Protein AF-A0AB35U0R9-F1 (afdb_monomer)

Solvent-accessible surface area (backbone atoms only — not comparable to full-atom values): 18648 Å² total; per-residue (Å²): 134,88,66,28,38,38,55,54,47,58,53,68,75,37,44,52,71,33,32,15,34,52,33,70,68,49,47,51,49,47,53,50,36,38,78,68,67,36,35,29,38,34,31,58,66,59,45,20,59,58,94,89,35,36,28,31,88,72,46,59,32,72,62,32,50,36,56,58,56,40,27,75,72,64,26,32,96,65,64,78,73,75,41,64,76,88,55,53,70,67,55,36,43,62,67,48,41,65,56,53,53,44,23,55,73,60,52,74,88,48,72,66,53,53,60,55,59,68,36,71,69,52,49,49,40,14,49,42,52,38,50,26,60,76,53,75,69,48,54,48,91,76,44,61,66,59,72,45,41,24,75,82,63,69,70,61,74,57,77,85,44,43,69,52,28,50,47,45,42,47,53,48,52,52,38,51,54,34,44,50,50,47,53,49,52,23,53,76,56,60,30,45,61,38,20,45,68,74,93,64,59,38,88,63,11,34,61,47,57,56,44,62,84,60,84,49,65,66,61,53,50,52,58,46,45,68,53,36,34,74,76,47,51,45,56,82,62,67,65,77,90,51,84,64,55,60,55,53,53,49,54,51,36,73,75,37,77,88,68,84,86,64,64,55,82,81,82,90,80,87,78,98,65,83,88,74,85,85,89,80,89,63,81,91,74,93,58,59,52,80,44,80,47,61,85,63,87,74,84,84,79,84,77,87,92,54,40,44,41,44,41,75,53,88,82,72,131

Structure (mmCIF, N/CA/C/O backbone):
data_AF-A0AB35U0R9-F1
#
_entry.id   AF-A0AB35U0R9-F1
#
loop_
_atom_site.group_PDB
_atom_site.id
_atom_site.type_symbol
_atom_site.label_atom_id
_atom_site.label_alt_id
_atom_site.label_comp_id
_atom_site.label_asym_id
_atom_site.label_entity_id
_atom_site.label_seq_id
_atom_site.pdbx_PDB_ins_code
_atom_site.Cartn_x
_atom_site.Cartn_y
_atom_site.Cartn_z
_atom_site.occupancy
_atom_site.B_iso_or_equiv
_atom_site.auth_seq_id
_atom_site.auth_comp_id
_atom_site.auth_asym_id
_atom_site.auth_atom_id
_atom_site.pdbx_PDB_model_num
ATOM 1 N N . MET A 1 1 ? -28.943 12.663 12.196 1.00 52.06 1 MET A N 1
ATOM 2 C CA . MET A 1 1 ? -28.358 11.925 13.340 1.00 52.06 1 MET A CA 1
ATOM 3 C C . MET A 1 1 ? -26.931 12.434 13.507 1.00 52.06 1 MET A C 1
ATOM 5 O O . MET A 1 1 ? -26.318 12.692 12.481 1.00 52.06 1 MET A O 1
ATOM 9 N N . ARG A 1 2 ? -26.440 12.684 14.728 1.00 60.34 2 ARG A N 1
ATOM 10 C CA . ARG A 1 2 ? -25.053 13.148 14.948 1.00 60.34 2 ARG A CA 1
ATOM 11 C C . ARG A 1 2 ? -24.100 11.948 14.878 1.00 60.34 2 ARG A C 1
ATOM 13 O O . ARG A 1 2 ? -24.509 10.876 15.308 1.00 60.34 2 ARG A O 1
ATOM 20 N N . LYS A 1 3 ? -22.894 12.144 14.338 1.00 60.25 3 LYS A N 1
ATOM 21 C CA . LYS A 1 3 ? -21.824 11.135 14.255 1.00 60.25 3 LYS A CA 1
ATOM 22 C C . LYS A 1 3 ? -20.571 11.639 14.978 1.00 60.25 3 LYS A C 1
ATOM 24 O O . LYS A 1 3 ? -20.373 12.844 15.031 1.00 60.25 3 LYS A O 1
ATOM 29 N N . THR A 1 4 ? -19.735 10.756 15.503 1.00 73.56 4 THR A N 1
ATOM 30 C CA . THR A 1 4 ? -18.446 11.044 16.153 1.00 73.56 4 THR A CA 1
ATOM 31 C C . THR A 1 4 ? -17.324 10.417 15.333 1.00 73.56 4 THR A C 1
ATOM 33 O O . THR A 1 4 ? -17.430 9.258 14.944 1.00 73.56 4 THR A O 1
ATOM 36 N N . GLY A 1 5 ? -16.248 11.163 15.069 1.00 74.00 5 GLY A N 1
ATOM 37 C CA . GLY A 1 5 ? -15.140 10.704 14.227 1.00 74.00 5 GLY A CA 1
ATOM 38 C C . GLY A 1 5 ? -13.772 10.796 14.905 1.00 74.00 5 GLY A C 1
ATOM 39 O O . GLY A 1 5 ? -13.524 11.722 15.684 1.00 74.00 5 GLY A O 1
ATOM 40 N N . ILE A 1 6 ? -12.870 9.867 14.576 1.00 75.69 6 ILE A N 1
ATOM 41 C CA . ILE A 1 6 ? -11.444 9.923 14.944 1.00 75.69 6 ILE A CA 1
ATOM 42 C C . ILE A 1 6 ? -10.584 10.016 13.686 1.00 75.69 6 ILE A C 1
ATOM 44 O O . ILE A 1 6 ? -10.761 9.231 12.761 1.00 75.69 6 ILE A O 1
ATOM 48 N N . ALA A 1 7 ? -9.610 10.928 13.685 1.00 79.06 7 ALA A N 1
ATOM 49 C CA . ALA A 1 7 ? -8.574 11.002 12.658 1.00 79.06 7 ALA A CA 1
ATOM 50 C C . ALA A 1 7 ? -7.280 10.350 13.156 1.00 79.06 7 ALA A C 1
ATOM 52 O O . ALA A 1 7 ? -6.634 10.856 14.076 1.00 79.06 7 ALA A O 1
ATOM 53 N N . MET A 1 8 ? -6.908 9.217 12.556 1.00 78.44 8 MET A N 1
ATOM 54 C CA . MET A 1 8 ? -5.716 8.455 12.938 1.00 78.44 8 MET A CA 1
ATOM 55 C C . MET A 1 8 ? -5.127 7.737 11.723 1.00 78.44 8 MET A C 1
ATOM 57 O O . MET A 1 8 ? -5.823 6.981 11.050 1.00 78.44 8 MET A O 1
ATOM 61 N N . SER A 1 9 ? -3.832 7.934 11.466 1.00 84.50 9 SER A N 1
ATOM 62 C CA . SER A 1 9 ? -3.111 7.171 10.439 1.00 84.50 9 SER A CA 1
ATOM 63 C C . SER A 1 9 ? -2.891 5.730 10.885 1.00 84.50 9 SER A C 1
ATOM 65 O O . SER A 1 9 ? -2.532 5.485 12.040 1.00 84.50 9 SER A O 1
ATOM 67 N N . VAL A 1 10 ? -3.032 4.793 9.942 1.00 88.25 10 VAL A N 1
ATOM 68 C CA . VAL A 1 10 ? -2.705 3.376 10.150 1.00 88.25 10 VAL A CA 1
ATOM 69 C C . VAL A 1 10 ? -1.279 3.220 10.671 1.00 88.25 10 VAL A C 1
ATOM 71 O O . VAL A 1 10 ? -1.060 2.438 11.589 1.00 88.25 10 VAL A O 1
ATOM 74 N N . GLU A 1 11 ? -0.333 4.036 10.192 1.00 86.38 11 GLU A N 1
ATOM 75 C CA . GLU A 1 11 ? 1.084 3.983 10.588 1.00 86.38 11 GLU A CA 1
ATOM 76 C C . GLU A 1 11 ? 1.298 4.101 12.095 1.00 86.38 11 GLU A C 1
ATOM 78 O O . GLU A 1 11 ? 2.294 3.601 12.614 1.00 86.38 11 GLU A O 1
ATOM 83 N N . LYS A 1 12 ? 0.372 4.771 12.790 1.00 85.31 12 LYS A N 1
ATOM 84 C CA . LYS A 1 12 ? 0.466 5.094 14.214 1.00 85.31 12 LYS A CA 1
ATOM 85 C C . LYS A 1 12 ? -0.230 4.087 15.128 1.00 85.31 12 LYS A C 1
ATOM 87 O O . LYS A 1 12 ? -0.055 4.175 16.338 1.00 85.31 12 LYS A O 1
ATOM 92 N N . ILE A 1 13 ? -1.008 3.149 14.583 1.00 85.25 13 ILE A N 1
ATOM 93 C CA . ILE A 1 13 ? -1.793 2.191 15.382 1.00 85.25 13 ILE A CA 1
ATOM 94 C C . ILE A 1 13 ? -0.883 1.204 16.129 1.00 85.25 13 ILE A C 1
ATOM 96 O O . ILE A 1 13 ? -1.196 0.767 17.234 1.00 85.25 13 ILE A O 1
ATOM 100 N N . SER A 1 14 ? 0.256 0.846 15.537 1.00 81.50 14 SER A N 1
ATOM 101 C CA . SER A 1 14 ? 1.236 -0.074 16.114 1.00 81.50 14 SER A CA 1
ATOM 102 C C . SER A 1 14 ? 2.628 0.258 15.590 1.00 81.50 14 SER A C 1
ATOM 104 O O . SER A 1 14 ? 2.778 0.898 14.561 1.00 81.50 14 SER A O 1
ATOM 106 N N . VAL A 1 15 ? 3.666 -0.194 16.285 1.00 78.12 15 VAL A N 1
ATOM 107 C CA . VAL A 1 15 ? 5.067 -0.062 15.841 1.00 78.12 15 VAL A CA 1
ATOM 108 C C . VAL A 1 15 ? 5.782 -1.411 15.809 1.00 78.12 15 VAL A C 1
ATOM 110 O O . VAL A 1 15 ? 7.005 -1.480 15.705 1.00 78.12 15 VAL A O 1
ATOM 113 N N . ARG A 1 16 ? 5.032 -2.520 15.915 1.00 85.44 16 ARG A N 1
ATOM 114 C CA . ARG A 1 16 ? 5.621 -3.864 16.007 1.00 85.44 16 ARG A CA 1
ATOM 115 C C . ARG A 1 16 ? 6.395 -4.242 14.743 1.00 85.44 16 ARG A C 1
ATOM 117 O O . ARG A 1 16 ? 7.500 -4.764 14.866 1.00 85.44 16 ARG A O 1
ATOM 124 N N . GLU A 1 17 ? 5.862 -3.924 13.568 1.00 88.44 17 GLU A N 1
ATOM 125 C CA . GLU A 1 17 ? 6.521 -4.115 12.267 1.00 88.44 17 GLU A CA 1
ATOM 126 C C . GLU A 1 17 ? 7.225 -2.833 11.775 1.00 88.44 17 GLU A C 1
ATOM 128 O O . GLU A 1 17 ? 7.389 -2.616 10.578 1.00 88.44 17 GLU A O 1
ATOM 133 N N . GLY A 1 18 ? 7.614 -1.946 12.698 1.00 86.94 18 GLY A N 1
ATOM 134 C CA . GLY A 1 18 ? 8.221 -0.643 12.403 1.00 86.94 18 GLY A CA 1
ATOM 135 C C . GLY A 1 18 ? 7.194 0.474 12.191 1.00 86.94 18 GLY A C 1
ATOM 136 O O . GLY A 1 18 ? 7.463 1.613 12.558 1.00 86.94 18 GLY A O 1
ATOM 137 N N . CYS A 1 19 ? 6.003 0.136 11.695 1.00 89.38 19 CYS A N 1
ATOM 138 C CA . CYS A 1 19 ? 4.810 0.987 11.655 1.00 89.38 19 CYS A CA 1
ATOM 139 C C . CYS A 1 19 ? 3.545 0.120 11.762 1.00 89.38 19 CYS A C 1
ATOM 141 O O . CYS A 1 19 ? 3.636 -1.113 11.821 1.00 89.38 19 CYS A O 1
ATOM 143 N N . GLY A 1 20 ? 2.376 0.755 11.820 1.00 91.19 20 GLY A N 1
ATOM 144 C CA . GLY A 1 20 ? 1.105 0.045 11.807 1.00 91.19 20 GLY A CA 1
ATOM 145 C C . GLY A 1 20 ? 0.782 -0.486 10.414 1.00 91.19 20 GLY A C 1
ATOM 146 O O . GLY A 1 20 ? 1.138 0.114 9.403 1.00 91.19 20 GLY A O 1
ATOM 147 N N . THR A 1 21 ? 0.122 -1.638 10.377 1.00 95.19 21 THR A N 1
ATOM 148 C CA . THR A 1 21 ? -0.130 -2.443 9.174 1.00 95.19 21 THR A CA 1
ATOM 149 C C . THR A 1 21 ? -1.620 -2.725 9.014 1.00 95.19 21 THR A C 1
ATOM 151 O O . THR A 1 21 ? -2.419 -2.435 9.904 1.00 95.19 21 THR A O 1
ATOM 154 N N . PHE A 1 22 ? -2.030 -3.363 7.921 1.00 95.69 22 PHE A N 1
ATOM 155 C CA . PHE A 1 22 ? -3.399 -3.866 7.731 1.00 95.69 22 PHE A CA 1
ATOM 156 C C . PHE A 1 22 ? -3.661 -5.193 8.471 1.00 95.69 22 PHE A C 1
ATOM 158 O O . PHE A 1 22 ? -4.452 -6.031 8.036 1.00 95.69 22 PHE A O 1
ATOM 165 N N . GLY A 1 23 ? -2.987 -5.379 9.607 1.00 94.31 23 GLY A N 1
ATOM 166 C CA . GLY A 1 23 ? -3.012 -6.586 10.415 1.00 94.31 23 GLY A CA 1
ATOM 167 C C . GLY A 1 23 ? -4.023 -6.579 11.555 1.00 94.31 23 GLY A C 1
ATOM 168 O O . GLY A 1 23 ? -4.969 -5.787 11.629 1.00 94.31 23 GLY A O 1
ATOM 169 N N . LYS A 1 24 ? -3.790 -7.499 12.491 1.00 93.94 24 LYS A N 1
ATOM 170 C CA . LYS A 1 24 ? -4.651 -7.756 13.650 1.00 93.94 24 LYS A CA 1
ATOM 171 C C . LYS A 1 24 ? -4.856 -6.517 14.522 1.00 93.94 24 LYS A C 1
ATOM 173 O O . LYS A 1 24 ? -5.973 -6.274 14.969 1.00 93.94 24 LYS A O 1
ATOM 178 N N . GLU A 1 25 ? -3.806 -5.749 14.77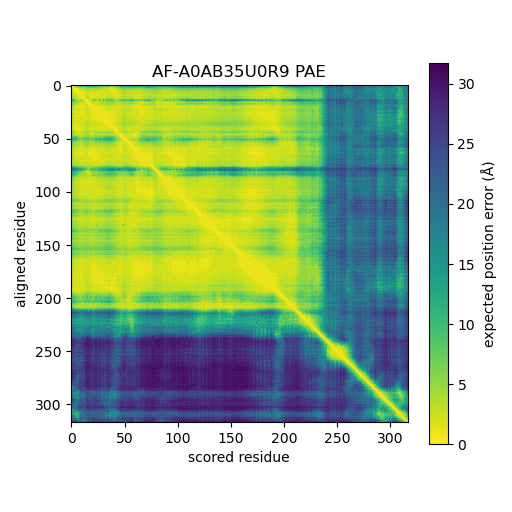4 1.00 92.38 25 GLU A N 1
ATOM 179 C CA . GLU A 1 25 ? -3.838 -4.562 15.628 1.00 92.38 25 GLU A CA 1
ATOM 180 C C . GLU A 1 25 ? -4.779 -3.487 15.060 1.00 92.38 25 GLU A C 1
ATOM 182 O O . GLU A 1 25 ? -5.558 -2.895 15.804 1.00 92.38 25 GLU A O 1
ATOM 187 N N . THR A 1 26 ? -4.798 -3.299 13.739 1.00 94.50 26 THR A N 1
ATOM 188 C CA . THR A 1 26 ? -5.716 -2.361 13.071 1.00 94.50 26 THR A CA 1
ATOM 189 C C . THR A 1 26 ? -7.163 -2.843 13.119 1.00 94.50 26 THR A C 1
ATOM 191 O O . THR A 1 26 ? -8.067 -2.046 13.363 1.00 94.50 26 THR A O 1
ATOM 194 N N . LYS A 1 27 ? -7.406 -4.155 13.005 1.00 94.62 27 LYS A N 1
ATOM 195 C CA . LYS A 1 27 ? -8.746 -4.725 13.250 1.00 94.62 27 LYS A CA 1
ATOM 196 C C . LYS A 1 27 ? -9.199 -4.493 14.691 1.00 94.62 27 LYS A C 1
ATOM 198 O O . LYS A 1 27 ? -10.331 -4.093 14.934 1.00 94.62 27 LYS A O 1
ATOM 203 N N . GLN A 1 28 ? -8.312 -4.701 15.664 1.00 93.12 28 G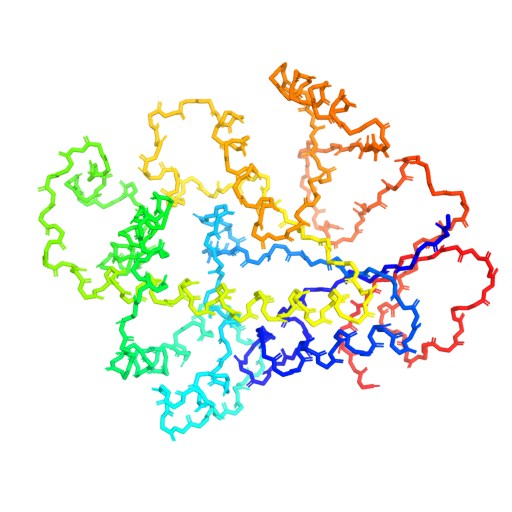LN A N 1
ATOM 204 C CA . GLN A 1 28 ? -8.606 -4.444 17.078 1.00 93.12 28 GLN A CA 1
ATOM 205 C C . GLN A 1 28 ? -8.883 -2.963 17.357 1.00 93.12 28 GLN A C 1
ATOM 207 O O . GLN A 1 28 ? -9.757 -2.649 18.166 1.00 93.12 28 GLN A O 1
ATOM 212 N N . PHE A 1 29 ? -8.180 -2.059 16.674 1.00 90.19 29 PHE A N 1
ATOM 213 C CA . PHE A 1 29 ? -8.456 -0.628 16.736 1.00 90.19 29 PHE A CA 1
ATOM 214 C C . PHE A 1 29 ? -9.879 -0.313 16.260 1.00 90.19 29 PHE A C 1
ATOM 216 O O . PHE A 1 29 ? -10.612 0.356 16.981 1.00 90.19 29 PHE A O 1
ATOM 223 N N . VAL A 1 30 ? -10.315 -0.871 15.125 1.00 90.00 30 VAL A N 1
ATOM 224 C CA . VAL A 1 30 ? -11.697 -0.730 14.627 1.00 90.00 30 VAL A CA 1
ATOM 225 C C . VAL A 1 30 ? -12.729 -1.195 15.661 1.00 90.00 30 VAL A C 1
ATOM 227 O O . VAL A 1 30 ? -13.670 -0.462 15.960 1.00 90.00 30 VAL A O 1
ATOM 230 N N . HIS A 1 31 ? -12.535 -2.369 16.269 1.00 92.56 31 HIS A N 1
ATOM 231 C CA . HIS A 1 31 ? -13.428 -2.852 17.333 1.00 92.56 31 HIS A CA 1
ATOM 232 C C . HIS A 1 31 ? -13.437 -1.919 18.547 1.00 92.56 31 HIS A C 1
ATOM 234 O O . HIS A 1 31 ? -14.493 -1.640 19.107 1.00 92.56 31 HIS A O 1
ATOM 240 N N . THR A 1 32 ? -12.278 -1.366 18.908 1.00 85.44 32 THR A N 1
ATOM 241 C CA . THR A 1 32 ? -12.171 -0.377 19.989 1.00 85.44 32 THR A CA 1
ATOM 242 C C . THR A 1 32 ? -12.968 0.889 19.664 1.00 85.44 32 THR A C 1
ATOM 244 O O . THR A 1 32 ? -13.643 1.416 20.544 1.00 85.44 32 THR A O 1
ATOM 247 N N . LEU A 1 33 ? -12.943 1.372 18.416 1.00 82.44 33 LEU A N 1
ATOM 248 C CA . LEU A 1 33 ? -13.766 2.509 17.988 1.00 82.44 33 LEU A CA 1
ATOM 249 C C . LEU A 1 33 ? -15.258 2.224 18.201 1.00 82.44 33 LEU A C 1
ATOM 251 O O . LEU A 1 33 ? -15.956 3.038 18.810 1.00 82.44 33 LEU A O 1
ATOM 255 N N . ALA A 1 34 ? -15.718 1.044 17.782 1.00 86.19 34 ALA A N 1
ATOM 256 C CA . ALA A 1 34 ? -17.112 0.632 17.924 1.00 86.19 34 ALA A CA 1
ATOM 257 C C . ALA A 1 34 ? -17.528 0.501 19.398 1.00 86.19 34 ALA A C 1
ATOM 259 O O . ALA A 1 34 ? -18.564 1.030 19.802 1.00 86.19 34 ALA A O 1
ATOM 260 N N . GLU A 1 35 ? -16.692 -0.116 20.240 1.00 89.12 35 GLU A N 1
ATOM 261 C CA . GLU A 1 35 ? -16.921 -0.215 21.690 1.00 89.12 35 GLU A CA 1
ATOM 262 C C . GLU A 1 35 ? -17.019 1.156 22.376 1.00 89.12 35 GLU A C 1
ATOM 264 O O . GLU A 1 35 ? -17.699 1.300 23.396 1.00 89.12 35 GLU A O 1
ATOM 269 N N . LYS A 1 36 ? -16.335 2.169 21.835 1.00 82.81 36 LYS A N 1
ATOM 270 C CA . LYS A 1 36 ? -16.353 3.548 22.341 1.00 82.81 36 LYS A CA 1
ATOM 271 C C . LYS A 1 36 ? -17.458 4.412 21.733 1.00 82.81 36 LYS A C 1
ATOM 273 O O . LYS A 1 36 ? -17.563 5.575 22.113 1.00 82.81 36 LYS A O 1
ATOM 278 N N . GLY A 1 37 ? -18.288 3.865 20.844 1.00 79.75 37 GLY A N 1
ATOM 279 C CA . GLY A 1 37 ? -19.367 4.607 20.190 1.00 79.75 37 GLY A CA 1
ATOM 280 C C . GLY A 1 37 ? -18.869 5.660 19.197 1.00 79.75 37 GLY A C 1
ATOM 281 O O . GLY A 1 37 ? -19.539 6.670 18.999 1.00 79.75 37 GLY A O 1
ATOM 282 N N . VAL A 1 38 ? -17.684 5.458 18.614 1.00 79.62 38 VAL A N 1
ATOM 283 C CA . VAL A 1 38 ? -17.215 6.247 17.468 1.00 79.62 38 VAL A CA 1
ATOM 284 C C . VAL A 1 38 ? -17.941 5.745 16.222 1.00 79.62 38 VAL A C 1
ATOM 286 O O . VAL A 1 38 ? -18.082 4.543 16.042 1.00 79.62 38 VAL A O 1
ATOM 289 N N . ASP A 1 39 ? -18.391 6.655 15.363 1.00 74.56 39 ASP A N 1
ATOM 290 C CA . ASP A 1 39 ? -19.139 6.331 14.144 1.00 74.56 39 ASP A CA 1
ATOM 291 C C . ASP A 1 39 ? -18.241 6.291 12.897 1.00 74.56 39 ASP A C 1
ATOM 293 O O . ASP A 1 39 ? -18.566 5.607 11.928 1.00 74.56 39 ASP A O 1
ATOM 297 N N . ALA A 1 40 ? -17.133 7.043 12.891 1.00 77.69 40 ALA A N 1
ATOM 298 C CA . ALA A 1 40 ? -16.257 7.168 11.728 1.00 77.69 40 ALA A CA 1
ATOM 299 C C . ALA A 1 40 ? -14.757 7.204 12.067 1.00 77.69 40 ALA A C 1
ATOM 301 O O . ALA A 1 40 ? -14.327 7.753 13.084 1.00 77.69 40 ALA A O 1
ATOM 302 N N . TRP A 1 41 ? -13.944 6.674 11.158 1.00 80.94 41 TRP A N 1
ATOM 303 C CA . TRP A 1 41 ? -12.488 6.712 11.195 1.00 80.94 41 TRP A CA 1
ATOM 304 C C . TRP A 1 41 ? -11.950 7.399 9.938 1.00 80.94 41 TRP A C 1
ATOM 306 O O . TRP A 1 41 ? -12.068 6.880 8.830 1.00 80.94 41 TRP A O 1
ATOM 316 N N . TYR A 1 42 ? -11.343 8.570 10.118 1.00 79.12 42 TYR A N 1
ATOM 317 C CA . TYR A 1 42 ? -10.597 9.250 9.070 1.00 79.12 42 TYR A CA 1
ATOM 318 C C . TYR A 1 42 ? -9.187 8.669 8.966 1.00 79.12 42 TYR A C 1
ATOM 320 O O . TYR A 1 42 ? -8.421 8.684 9.940 1.00 79.12 42 TYR A O 1
ATOM 328 N N . VAL A 1 43 ? -8.863 8.185 7.769 1.00 78.44 43 VAL A N 1
ATOM 329 C CA . VAL A 1 43 ? -7.603 7.532 7.422 1.00 78.44 43 VAL A CA 1
ATOM 330 C C . VAL A 1 43 ? -6.841 8.430 6.447 1.00 78.44 43 VAL A C 1
ATOM 332 O O . VAL A 1 43 ? -7.191 8.473 5.264 1.00 78.44 43 VAL A O 1
ATOM 335 N N . PRO A 1 44 ? -5.804 9.142 6.927 1.00 76.44 44 PRO A N 1
ATOM 336 C CA . PRO A 1 44 ? -4.880 9.867 6.065 1.00 76.44 44 PRO A CA 1
ATOM 337 C C . PRO A 1 44 ? -4.236 8.953 5.016 1.00 76.44 44 PRO A C 1
ATOM 339 O O . PRO A 1 44 ? -4.151 7.741 5.216 1.00 76.44 44 PRO A O 1
ATOM 342 N N . CYS A 1 45 ? -3.755 9.573 3.939 1.00 80.25 45 CYS A N 1
ATOM 343 C CA . CYS A 1 45 ? -3.129 8.969 2.759 1.00 80.25 45 CYS A CA 1
ATOM 344 C C . CYS A 1 45 ? -2.369 7.652 3.045 1.00 80.25 45 CYS A C 1
ATOM 346 O O . CYS A 1 45 ? -1.424 7.632 3.836 1.00 80.25 45 CYS A O 1
ATOM 348 N N . LEU A 1 46 ? -2.780 6.565 2.376 1.00 87.31 46 LEU A N 1
ATOM 349 C CA . LEU A 1 46 ? -2.140 5.236 2.430 1.00 87.31 46 LEU A CA 1
ATOM 350 C C . LEU A 1 46 ? -1.251 4.960 1.206 1.00 87.31 46 LEU A C 1
ATOM 352 O O . LEU A 1 46 ? -0.691 3.869 1.060 1.00 87.31 46 LEU A O 1
ATOM 356 N N . GLN A 1 47 ? -1.183 5.920 0.288 1.00 87.56 47 GLN A N 1
ATOM 357 C CA . GLN A 1 47 ? -0.569 5.747 -1.012 1.00 87.56 47 GLN A CA 1
ATOM 358 C C . GLN A 1 47 ? 0.953 5.607 -0.912 1.00 87.56 47 GLN A C 1
ATOM 360 O O . GLN A 1 47 ? 1.605 6.156 -0.018 1.00 87.56 47 GLN A O 1
ATOM 365 N N . ALA A 1 48 ? 1.517 4.873 -1.869 1.00 87.56 48 ALA A N 1
ATOM 366 C CA . ALA A 1 48 ? 2.951 4.719 -2.031 1.00 87.56 48 ALA A CA 1
ATOM 367 C C . ALA A 1 48 ? 3.632 6.090 -2.132 1.00 87.56 48 ALA A C 1
ATOM 369 O O . ALA A 1 48 ? 3.150 7.004 -2.806 1.00 87.56 48 ALA A O 1
ATOM 370 N N . SER A 1 49 ? 4.767 6.235 -1.447 1.00 84.56 49 SER A N 1
ATOM 371 C CA . SER A 1 49 ? 5.490 7.501 -1.387 1.00 84.56 49 SER A CA 1
ATOM 372 C C . SER A 1 49 ? 7.005 7.328 -1.394 1.00 84.56 49 SER A C 1
ATOM 374 O O . SER A 1 49 ? 7.553 6.344 -0.895 1.00 84.56 49 SER A O 1
ATOM 376 N N . MET A 1 50 ? 7.705 8.332 -1.907 1.00 78.19 50 MET A N 1
ATOM 377 C CA . MET A 1 50 ? 9.161 8.425 -1.896 1.00 78.19 50 MET A CA 1
ATOM 378 C C . MET A 1 50 ? 9.558 9.797 -1.354 1.00 78.19 50 MET A C 1
ATOM 380 O O . MET A 1 50 ? 9.069 10.810 -1.850 1.00 78.19 50 MET A O 1
ATOM 384 N N . ASN A 1 51 ? 10.438 9.841 -0.345 1.00 73.19 51 ASN A N 1
ATOM 385 C CA . ASN A 1 51 ? 10.790 11.077 0.375 1.00 73.19 51 ASN A CA 1
ATOM 386 C C . ASN A 1 51 ? 9.542 11.871 0.812 1.00 73.19 51 ASN A C 1
ATOM 388 O O . ASN A 1 51 ? 9.420 13.061 0.524 1.00 73.19 51 ASN A O 1
ATOM 392 N N . ASP A 1 52 ? 8.576 11.169 1.410 1.00 71.00 52 ASP A N 1
ATOM 393 C CA . ASP A 1 52 ? 7.278 11.693 1.863 1.00 71.00 52 ASP A CA 1
ATOM 394 C C . ASP A 1 52 ? 6.381 12.297 0.765 1.00 71.00 52 ASP A C 1
ATOM 396 O O . ASP A 1 52 ? 5.320 12.841 1.054 1.00 71.00 52 ASP A O 1
ATOM 400 N N . SER A 1 53 ? 6.755 12.150 -0.509 1.00 78.75 53 SER A N 1
ATOM 401 C CA . SER A 1 53 ? 5.946 12.579 -1.652 1.00 78.75 53 SER A CA 1
ATOM 402 C C . SER A 1 53 ? 5.220 11.389 -2.260 1.00 78.75 53 SER A C 1
ATOM 404 O O . SER A 1 53 ? 5.857 10.400 -2.621 1.00 78.75 53 SER A O 1
ATOM 406 N N . CYS A 1 54 ? 3.899 11.486 -2.399 1.00 83.12 54 CYS A N 1
ATOM 407 C CA . CYS A 1 54 ? 3.085 10.452 -3.031 1.00 83.12 54 CYS A CA 1
ATOM 408 C C . CYS A 1 54 ? 3.567 10.164 -4.465 1.00 83.12 54 CYS A C 1
ATOM 410 O O . CYS A 1 54 ? 3.833 11.097 -5.223 1.00 83.12 54 CYS A O 1
ATOM 412 N N . THR A 1 55 ? 3.701 8.895 -4.843 1.00 85.56 55 THR A N 1
ATOM 413 C CA . THR A 1 55 ? 4.165 8.476 -6.177 1.00 85.56 55 THR A CA 1
ATOM 414 C C . THR A 1 55 ? 3.095 7.780 -7.003 1.00 85.56 55 THR A C 1
ATOM 416 O O . THR A 1 55 ? 3.334 7.585 -8.190 1.00 85.56 55 THR A O 1
ATOM 419 N N . SER A 1 56 ? 1.957 7.432 -6.397 1.00 86.19 56 SER A N 1
ATOM 420 C CA . SER A 1 56 ? 0.807 6.865 -7.097 1.00 86.19 56 SER A CA 1
ATOM 421 C C . SER A 1 56 ? -0.512 7.273 -6.453 1.00 86.19 56 SER A C 1
ATOM 423 O O . SER A 1 56 ? -0.618 7.327 -5.232 1.00 86.19 56 SER A O 1
ATOM 425 N N . TYR A 1 57 ? -1.544 7.524 -7.257 1.00 78.44 57 TYR A N 1
ATOM 426 C CA . TYR A 1 57 ? -2.903 7.746 -6.740 1.00 78.44 57 TYR A CA 1
ATOM 427 C C . TYR A 1 57 ? -3.593 6.445 -6.304 1.00 78.44 57 TYR A C 1
ATOM 429 O O . TYR A 1 57 ? -4.617 6.482 -5.611 1.00 78.44 57 TYR A O 1
ATOM 437 N N . TYR A 1 58 ? -3.050 5.303 -6.725 1.00 81.94 58 TYR A N 1
ATOM 438 C CA . TYR A 1 58 ? -3.670 3.987 -6.612 1.00 81.94 58 TYR A CA 1
ATOM 439 C C . TYR A 1 58 ? -2.901 3.041 -5.705 1.00 81.94 58 TYR A C 1
ATOM 441 O O . TYR A 1 58 ? -3.505 2.354 -4.880 1.00 81.94 58 TYR A O 1
ATOM 449 N N . ALA A 1 59 ? -1.583 2.985 -5.885 1.00 90.06 59 ALA A N 1
ATOM 450 C CA . ALA A 1 59 ? -0.737 2.019 -5.219 1.00 90.06 59 ALA A CA 1
ATOM 451 C C . ALA A 1 59 ? -0.686 2.314 -3.724 1.00 90.06 59 ALA A C 1
ATOM 453 O O . ALA A 1 59 ? -0.445 3.449 -3.309 1.00 90.06 59 ALA A O 1
ATOM 454 N N . LEU A 1 60 ? -0.885 1.283 -2.911 1.00 92.00 60 LEU A N 1
ATOM 455 C CA . LEU A 1 60 ? -0.721 1.366 -1.467 1.00 92.00 60 LEU A CA 1
ATOM 456 C C . LEU A 1 60 ? 0.757 1.201 -1.111 1.00 92.00 60 LEU A C 1
ATOM 458 O O . LEU A 1 60 ? 1.499 0.478 -1.779 1.00 92.00 60 LEU A O 1
ATOM 462 N N . ASP A 1 61 ? 1.190 1.862 -0.043 1.00 93.75 61 ASP A N 1
ATOM 463 C CA . ASP A 1 61 ? 2.565 1.762 0.435 1.00 93.75 61 ASP A CA 1
ATOM 464 C C . ASP A 1 61 ? 2.839 0.365 1.038 1.00 93.75 61 ASP A C 1
ATOM 466 O O . ASP A 1 61 ? 2.165 -0.033 1.995 1.00 93.75 61 ASP A O 1
ATOM 470 N N . PRO A 1 62 ? 3.851 -0.387 0.557 1.00 95.19 62 PRO A N 1
ATOM 471 C CA . PRO A 1 62 ? 4.169 -1.717 1.081 1.00 95.19 62 PRO A CA 1
ATOM 472 C C . PRO A 1 62 ? 4.526 -1.768 2.569 1.00 95.19 62 PRO A C 1
ATOM 474 O O . PRO A 1 62 ? 4.530 -2.852 3.151 1.00 95.19 62 PRO A O 1
ATOM 477 N N . VAL A 1 63 ? 4.803 -0.630 3.219 1.00 94.12 63 VAL A N 1
ATOM 478 C CA . VAL A 1 63 ? 4.991 -0.590 4.682 1.00 94.12 63 VAL A CA 1
ATOM 479 C C . VAL A 1 63 ? 3.77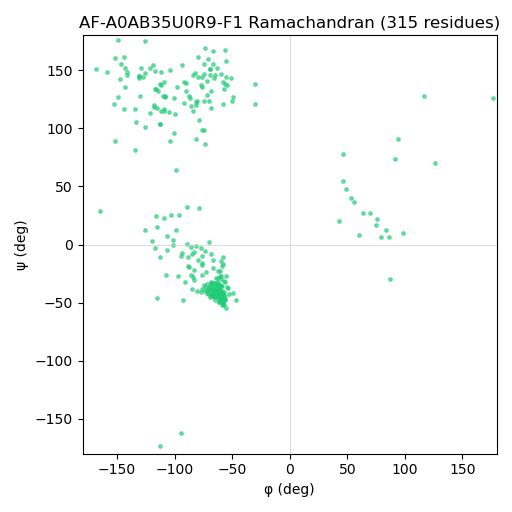8 -1.136 5.441 1.00 94.12 63 VAL A C 1
ATOM 481 O O . VAL A 1 63 ? 3.957 -1.771 6.484 1.00 94.12 63 VAL A O 1
ATOM 484 N N . TYR A 1 64 ? 2.571 -0.964 4.889 1.00 95.69 64 TYR A N 1
ATOM 485 C CA . TYR A 1 64 ? 1.322 -1.392 5.513 1.00 95.69 64 TYR A CA 1
ATOM 486 C C . TYR A 1 64 ? 1.023 -2.886 5.367 1.00 95.69 64 TYR A C 1
ATOM 488 O O . TYR A 1 64 ? 0.145 -3.390 6.066 1.00 95.69 64 TYR A O 1
ATOM 496 N N . LEU A 1 65 ? 1.733 -3.605 4.492 1.00 96.88 65 LEU A N 1
ATOM 497 C CA . LEU A 1 65 ? 1.502 -5.031 4.272 1.00 96.88 65 LEU A CA 1
ATOM 498 C C . LEU A 1 65 ? 1.927 -5.829 5.508 1.00 96.88 65 LEU A C 1
ATOM 500 O O . LEU A 1 65 ? 3.098 -5.810 5.874 1.00 96.88 65 LEU A O 1
ATOM 504 N N . ASP A 1 66 ? 0.993 -6.512 6.157 1.00 96.38 66 ASP A N 1
ATOM 505 C CA . ASP A 1 66 ? 1.196 -7.203 7.431 1.00 96.38 66 ASP A CA 1
ATOM 506 C C . ASP A 1 66 ? 1.865 -8.573 7.246 1.00 96.38 66 ASP A C 1
ATOM 508 O O . ASP A 1 66 ? 1.343 -9.433 6.528 1.00 96.38 66 ASP A O 1
ATOM 512 N N . ILE A 1 67 ? 3.010 -8.797 7.901 1.00 96.44 67 ILE A N 1
ATOM 513 C CA . ILE A 1 67 ? 3.780 -10.046 7.772 1.00 96.44 67 ILE A CA 1
ATOM 514 C C . ILE A 1 67 ? 3.085 -11.194 8.508 1.00 96.44 67 ILE A C 1
ATOM 516 O O . ILE A 1 67 ? 3.086 -12.326 8.024 1.00 96.44 67 ILE A O 1
ATOM 520 N N . GLU A 1 68 ? 2.462 -10.924 9.657 1.00 94.44 68 GLU A N 1
ATOM 521 C CA . GLU A 1 68 ? 1.713 -11.940 10.408 1.00 94.44 68 GLU A CA 1
ATOM 522 C C . GLU A 1 68 ? 0.550 -12.513 9.576 1.00 94.44 68 GLU A C 1
ATOM 524 O O . GLU A 1 68 ? 0.285 -13.716 9.601 1.00 94.44 68 GLU A O 1
ATOM 529 N N . THR A 1 69 ? -0.111 -11.683 8.771 1.00 95.62 69 THR A N 1
ATOM 530 C CA . THR A 1 69 ? -1.153 -12.134 7.842 1.00 95.62 69 THR A CA 1
ATOM 531 C C . THR A 1 69 ? -0.580 -13.036 6.742 1.00 95.62 69 THR A C 1
ATOM 533 O O . THR A 1 69 ? -1.145 -14.100 6.475 1.00 95.62 69 THR A O 1
ATOM 536 N N . LEU A 1 70 ? 0.579 -12.695 6.165 1.00 97.38 70 LEU A N 1
ATOM 537 C CA . LEU A 1 70 ? 1.281 -13.569 5.209 1.00 97.38 70 LEU A CA 1
ATOM 538 C C . LEU A 1 70 ? 1.697 -14.906 5.856 1.00 97.38 70 LEU A C 1
ATOM 540 O O . LEU A 1 70 ? 1.662 -15.960 5.212 1.00 97.38 70 LEU A O 1
ATOM 544 N N . TYR A 1 71 ? 2.057 -14.892 7.144 1.00 96.31 71 TYR A N 1
ATOM 545 C CA . TYR A 1 71 ? 2.383 -16.099 7.909 1.00 96.31 71 TYR A CA 1
ATOM 546 C C . TYR A 1 71 ? 1.156 -17.002 8.075 1.00 96.31 71 TYR A C 1
ATOM 548 O O . TYR A 1 71 ? 1.221 -18.205 7.820 1.00 96.31 71 TYR A O 1
ATOM 556 N N . GLN A 1 72 ? -0.000 -16.425 8.407 1.00 95.31 72 GLN A N 1
ATOM 557 C CA . GLN A 1 72 ? -1.266 -17.160 8.515 1.00 95.31 72 GLN A CA 1
ATOM 558 C C . GLN A 1 72 ? -1.702 -17.786 7.181 1.00 95.31 72 GLN A C 1
ATOM 560 O O . GLN A 1 72 ? -2.260 -18.886 7.165 1.00 95.31 72 GLN A O 1
ATOM 565 N N . GLN A 1 73 ? -1.396 -17.129 6.060 1.00 95.56 73 GLN A N 1
ATOM 566 C CA . GLN A 1 73 ? -1.594 -17.663 4.709 1.00 95.56 73 GLN A CA 1
ATOM 567 C C . GLN A 1 73 ? -0.573 -18.753 4.323 1.00 95.56 73 GLN A C 1
ATOM 569 O O . GLN A 1 73 ? -0.720 -19.378 3.273 1.00 95.56 73 GLN A O 1
ATOM 574 N N . LYS A 1 74 ? 0.432 -19.026 5.171 1.00 96.88 74 LYS A N 1
ATOM 575 C CA . LYS A 1 74 ? 1.553 -19.954 4.926 1.00 96.88 74 LYS A CA 1
ATOM 576 C C . LYS A 1 74 ? 2.461 -19.530 3.769 1.00 96.88 74 LYS A C 1
ATOM 578 O O . LYS A 1 74 ? 3.082 -20.379 3.132 1.00 96.88 74 LYS A O 1
ATOM 583 N N . LEU A 1 75 ? 2.530 -18.229 3.493 1.00 96.75 75 LEU A N 1
ATOM 584 C CA . LEU A 1 75 ? 3.436 -17.672 2.489 1.00 96.75 75 LEU A CA 1
ATOM 585 C C . LEU A 1 75 ? 4.827 -17.393 3.071 1.00 96.75 75 LEU A C 1
ATOM 587 O O . LEU A 1 75 ? 5.817 -17.476 2.350 1.00 96.75 75 LEU A O 1
ATOM 591 N N . VAL A 1 76 ? 4.926 -17.148 4.377 1.00 96.19 76 VAL A N 1
ATOM 592 C CA . VAL A 1 76 ? 6.204 -17.056 5.100 1.00 96.19 76 VAL A CA 1
ATOM 593 C C . VAL A 1 76 ? 6.307 -18.159 6.152 1.00 96.19 76 VAL A C 1
ATOM 595 O O . VAL A 1 76 ? 5.296 -18.621 6.680 1.00 96.19 76 VAL A O 1
ATOM 598 N N . GLU A 1 77 ? 7.528 -18.617 6.426 1.00 90.75 77 GLU A N 1
ATOM 599 C CA . GLU A 1 77 ? 7.782 -19.765 7.315 1.00 90.75 77 GLU A CA 1
ATOM 600 C C . GLU A 1 77 ? 7.800 -19.392 8.797 1.00 90.75 77 GLU A C 1
ATOM 602 O O . GLU A 1 77 ? 7.426 -20.201 9.647 1.00 90.75 77 GLU A O 1
ATOM 607 N N . GLU A 1 78 ? 8.221 -18.168 9.105 1.00 85.12 78 GLU A N 1
ATOM 608 C CA . GLU A 1 78 ? 8.284 -17.636 10.459 1.00 85.12 78 GLU A CA 1
ATOM 609 C C . GLU A 1 78 ? 7.625 -16.253 10.502 1.00 85.12 78 GLU A C 1
ATOM 611 O O . GLU A 1 78 ? 7.758 -15.477 9.546 1.00 85.12 78 GLU A O 1
ATOM 616 N N . PRO A 1 79 ? 6.922 -15.921 11.598 1.00 73.69 79 PRO A N 1
ATOM 617 C CA . PRO A 1 79 ? 6.402 -14.579 11.794 1.00 73.69 79 PRO A CA 1
ATOM 618 C C . PRO A 1 79 ? 7.552 -13.579 11.982 1.00 73.69 79 PRO A C 1
ATOM 620 O O . PRO A 1 79 ? 8.709 -13.940 12.218 1.00 73.69 79 PRO A O 1
ATOM 623 N N . PHE A 1 80 ? 7.238 -12.291 11.898 1.00 75.38 80 PHE A N 1
ATOM 624 C CA . PHE A 1 80 ? 8.236 -11.240 12.071 1.00 75.38 80 PHE A CA 1
ATOM 625 C C . PHE A 1 80 ? 8.741 -11.148 13.527 1.00 75.38 80 PHE A C 1
ATOM 627 O O . PHE A 1 80 ? 8.016 -11.396 14.495 1.00 75.38 80 PHE A O 1
ATOM 634 N N . ALA A 1 81 ? 9.988 -10.698 13.698 1.00 75.44 81 ALA A N 1
ATOM 635 C CA . ALA A 1 81 ? 10.502 -10.236 14.987 1.00 75.44 81 ALA A CA 1
ATOM 636 C C . ALA A 1 81 ? 10.239 -8.730 15.142 1.00 75.44 81 ALA A C 1
ATOM 638 O O . ALA A 1 81 ? 10.430 -7.978 14.186 1.00 75.44 81 ALA A O 1
ATOM 639 N N . ARG A 1 82 ? 9.832 -8.278 16.343 1.00 83.31 82 ARG A N 1
ATOM 640 C CA . ARG A 1 82 ? 9.527 -6.855 16.605 1.00 83.31 82 ARG A CA 1
ATOM 641 C C . ARG A 1 82 ? 10.669 -5.961 16.114 1.00 83.31 82 ARG A C 1
ATOM 643 O O . ARG A 1 82 ? 11.810 -6.118 16.547 1.00 83.31 82 ARG A O 1
ATOM 650 N N . MET A 1 83 ? 10.338 -5.016 15.242 1.00 86.25 83 MET A N 1
ATOM 651 C CA . MET A 1 83 ? 11.293 -4.057 14.703 1.00 86.25 83 MET A CA 1
ATOM 652 C C . MET A 1 83 ? 11.562 -2.927 15.702 1.00 86.25 83 MET A C 1
ATOM 654 O O . MET A 1 83 ? 10.812 -2.708 16.657 1.00 86.25 83 MET A O 1
ATOM 658 N N . LYS A 1 84 ? 12.672 -2.215 15.491 1.00 82.19 84 LYS A N 1
ATOM 659 C CA . LYS A 1 84 ? 13.023 -1.040 16.292 1.00 82.19 84 LYS A CA 1
ATOM 660 C C . LYS A 1 84 ? 12.053 0.108 15.986 1.00 82.19 84 LYS A C 1
ATOM 662 O O . LYS A 1 84 ? 11.644 0.291 14.847 1.00 82.19 84 LYS A O 1
ATOM 667 N N . GLU A 1 85 ? 11.746 0.909 16.996 1.00 82.00 85 GLU A N 1
ATOM 668 C CA . GLU A 1 85 ? 10.981 2.147 16.833 1.00 82.00 85 GLU A CA 1
ATOM 669 C C . GLU A 1 85 ? 11.828 3.268 16.204 1.00 82.00 85 GLU A C 1
ATOM 671 O O . GLU A 1 85 ? 13.059 3.288 16.327 1.00 82.00 85 GLU A O 1
ATOM 676 N N . GLY A 1 86 ? 11.156 4.221 15.551 1.00 82.31 86 GLY A N 1
ATOM 677 C CA . GLY A 1 86 ? 11.791 5.395 14.940 1.00 82.31 86 GLY A CA 1
ATOM 678 C C . GLY A 1 86 ? 12.519 5.118 13.621 1.00 82.31 86 GLY A C 1
ATOM 679 O O . GLY A 1 86 ? 13.429 5.864 13.266 1.00 82.31 86 GLY A O 1
ATOM 680 N N . LEU A 1 87 ? 12.161 4.038 12.922 1.00 87.12 87 LEU A N 1
ATOM 681 C CA . LEU A 1 87 ? 12.641 3.759 11.569 1.00 87.12 87 LEU A CA 1
ATOM 682 C C . LEU A 1 87 ? 11.918 4.652 10.552 1.00 87.12 87 LEU A C 1
ATOM 684 O O . LEU A 1 87 ? 10.724 4.911 10.694 1.00 87.12 87 LEU A O 1
ATOM 688 N N . SER A 1 88 ? 12.625 5.094 9.511 1.00 89.50 88 SER A N 1
ATOM 689 C CA . SER A 1 88 ? 11.978 5.729 8.358 1.00 89.50 88 SER A CA 1
ATOM 690 C C . SER A 1 88 ? 11.202 4.699 7.531 1.00 89.50 88 SER A C 1
ATOM 692 O O . SER A 1 88 ? 11.508 3.504 7.571 1.00 89.50 88 SER A O 1
ATOM 694 N N . LYS A 1 89 ? 10.240 5.149 6.714 1.00 88.69 89 LYS A N 1
ATOM 695 C CA . LYS A 1 89 ? 9.502 4.268 5.791 1.00 88.69 89 LYS A CA 1
ATOM 696 C C . LYS A 1 89 ? 10.429 3.446 4.898 1.00 88.69 89 LYS A C 1
ATOM 698 O O . LYS A 1 89 ? 10.232 2.244 4.760 1.00 88.69 89 LYS A O 1
ATOM 703 N N . ASP A 1 90 ? 11.484 4.054 4.362 1.00 89.25 90 ASP A N 1
ATOM 704 C CA . ASP A 1 90 ? 12.454 3.342 3.523 1.00 89.25 90 ASP A CA 1
ATOM 705 C C . ASP A 1 90 ? 13.193 2.243 4.289 1.00 89.25 90 ASP A C 1
ATOM 707 O O . ASP A 1 90 ? 13.368 1.139 3.774 1.00 89.25 90 ASP A O 1
ATOM 711 N N . GLN A 1 91 ? 13.573 2.501 5.545 1.00 91.56 91 GLN A N 1
ATOM 712 C CA . GLN A 1 91 ? 14.171 1.474 6.399 1.00 91.56 91 GLN A CA 1
ATOM 713 C C . GLN A 1 91 ? 13.188 0.331 6.660 1.00 91.56 91 GLN A C 1
ATOM 715 O O . GLN A 1 91 ? 13.586 -0.829 6.589 1.00 91.56 91 GLN A O 1
ATOM 720 N N . ILE A 1 92 ? 11.913 0.644 6.905 1.00 92.56 92 ILE A N 1
ATOM 721 C CA . ILE A 1 92 ? 10.858 -0.358 7.095 1.00 92.56 92 ILE A CA 1
ATOM 722 C C . ILE A 1 92 ? 10.698 -1.203 5.825 1.00 92.56 92 ILE A C 1
ATOM 724 O O . ILE A 1 92 ? 10.763 -2.425 5.913 1.00 92.56 92 ILE A O 1
ATOM 728 N N . ARG A 1 93 ? 10.581 -0.595 4.636 1.00 92.19 93 ARG A N 1
ATOM 729 C CA . ARG A 1 93 ? 10.468 -1.319 3.351 1.00 92.19 93 ARG A CA 1
ATOM 730 C C . ARG A 1 93 ? 11.647 -2.266 3.123 1.00 92.19 93 ARG A C 1
ATOM 732 O O . ARG A 1 93 ? 11.439 -3.431 2.790 1.00 92.19 93 ARG A O 1
ATOM 739 N N . ILE A 1 94 ? 12.874 -1.789 3.352 1.00 92.31 94 ILE A N 1
ATOM 740 C CA . ILE A 1 94 ? 14.094 -2.605 3.236 1.00 92.31 94 ILE A CA 1
ATOM 741 C C . ILE A 1 94 ? 14.054 -3.774 4.220 1.00 92.31 94 ILE A C 1
ATOM 743 O O . ILE A 1 94 ? 14.351 -4.906 3.842 1.00 92.31 94 ILE A O 1
ATOM 747 N N . MET A 1 95 ? 13.677 -3.515 5.473 1.00 93.12 95 MET A N 1
ATOM 748 C CA . MET A 1 95 ? 13.608 -4.552 6.497 1.00 93.12 95 MET A CA 1
ATOM 749 C C . MET A 1 95 ? 12.527 -5.585 6.191 1.00 93.12 95 MET A C 1
ATOM 751 O O . MET A 1 95 ? 12.798 -6.765 6.358 1.00 93.12 95 MET A O 1
ATOM 755 N N . LYS A 1 96 ? 11.343 -5.182 5.711 1.00 94.50 96 LYS A N 1
ATOM 756 C CA . LYS A 1 96 ? 10.237 -6.098 5.374 1.00 94.50 96 LYS A CA 1
ATOM 757 C C . LYS A 1 96 ? 10.483 -6.905 4.090 1.00 94.50 96 LYS A C 1
ATOM 759 O O . LYS A 1 96 ? 9.940 -7.998 3.942 1.00 94.50 96 LYS A O 1
ATOM 764 N N . GLY A 1 97 ? 11.341 -6.407 3.196 1.00 94.88 97 GLY A N 1
ATOM 765 C CA . GLY A 1 97 ? 11.631 -6.990 1.882 1.00 94.88 97 GLY A CA 1
ATOM 766 C C . GLY A 1 97 ? 11.890 -8.507 1.854 1.00 94.88 97 GLY A C 1
ATOM 767 O O . GLY A 1 97 ? 11.275 -9.181 1.030 1.00 94.88 97 GLY A O 1
ATOM 768 N N . PRO A 1 98 ? 12.729 -9.087 2.736 1.00 94.88 98 PRO A N 1
ATOM 769 C CA . PRO A 1 98 ? 12.979 -10.530 2.751 1.00 94.88 98 PRO A CA 1
ATOM 770 C C . PRO A 1 98 ? 11.720 -11.382 2.969 1.00 94.88 98 PRO A C 1
ATOM 772 O O . PRO A 1 98 ? 11.559 -12.403 2.302 1.00 94.88 98 PRO A O 1
ATOM 775 N N . TRP A 1 99 ? 10.807 -10.954 3.849 1.00 96.50 99 TRP A N 1
ATOM 776 C CA . TRP A 1 99 ? 9.539 -11.657 4.080 1.00 96.50 99 TRP A CA 1
ATOM 777 C C . TRP A 1 99 ? 8.622 -11.561 2.869 1.00 96.50 99 TRP A C 1
ATOM 779 O O . TRP A 1 99 ? 8.030 -12.556 2.462 1.00 96.50 99 TRP A O 1
ATOM 789 N N . PHE A 1 100 ? 8.538 -10.382 2.257 1.00 97.19 100 PHE A N 1
ATOM 790 C CA . PHE A 1 100 ? 7.724 -10.180 1.063 1.00 97.19 100 PHE A CA 1
ATOM 791 C C . PHE A 1 100 ? 8.234 -11.005 -0.123 1.00 97.19 100 PHE A C 1
ATOM 793 O O . PHE A 1 100 ? 7.444 -11.620 -0.838 1.00 97.19 100 PHE A O 1
ATOM 800 N N . PHE A 1 101 ? 9.554 -11.094 -0.291 1.00 96.69 101 PHE A N 1
ATOM 801 C CA . PHE A 1 101 ? 10.167 -11.922 -1.325 1.00 96.69 101 PHE A CA 1
ATOM 802 C C . PHE A 1 101 ? 9.924 -13.418 -1.082 1.00 96.69 101 PHE A C 1
ATOM 804 O O . PHE A 1 101 ? 9.557 -14.135 -2.014 1.00 96.69 101 PHE A O 1
ATOM 811 N N . GLN A 1 102 ? 10.055 -13.892 0.166 1.00 97.44 102 GLN A N 1
ATOM 812 C CA . GLN A 1 102 ? 9.694 -15.268 0.531 1.00 97.44 102 GLN A CA 1
ATOM 813 C C . GLN A 1 102 ? 8.212 -15.547 0.240 1.00 97.44 102 GLN A C 1
ATOM 815 O O . GLN A 1 102 ? 7.886 -16.580 -0.347 1.00 97.44 102 GLN A O 1
ATOM 820 N N . ALA A 1 103 ? 7.332 -14.606 0.594 1.00 98.00 103 ALA A N 1
ATOM 821 C CA . ALA A 1 103 ? 5.902 -14.725 0.357 1.00 98.00 103 ALA A CA 1
ATOM 822 C C . ALA A 1 103 ? 5.583 -14.875 -1.134 1.00 98.00 103 ALA A C 1
ATOM 824 O O . ALA A 1 103 ? 4.853 -15.792 -1.501 1.00 98.00 103 ALA A O 1
ATOM 825 N N . TRP A 1 104 ? 6.202 -14.058 -1.991 1.00 97.88 104 TRP A N 1
ATOM 826 C CA . TRP A 1 104 ? 6.074 -14.166 -3.446 1.00 97.88 104 TRP A CA 1
ATOM 827 C C . TRP A 1 104 ? 6.517 -15.531 -3.987 1.00 97.88 104 TRP A C 1
ATOM 829 O O . TRP A 1 104 ? 5.802 -16.151 -4.770 1.00 97.88 104 TRP A O 1
ATOM 839 N N . HIS A 1 105 ? 7.652 -16.058 -3.520 1.00 97.19 105 HIS A N 1
ATOM 840 C CA . HIS A 1 105 ? 8.163 -17.360 -3.976 1.00 97.19 105 HIS A CA 1
ATOM 841 C C . HIS A 1 105 ? 7.223 -18.519 -3.618 1.00 97.19 105 HIS A C 1
ATOM 843 O O . HIS A 1 105 ? 7.068 -19.492 -4.371 1.00 97.19 105 HIS A O 1
ATOM 849 N N . ASN A 1 106 ? 6.576 -18.414 -2.459 1.00 97.12 106 ASN A N 1
ATOM 850 C CA . ASN A 1 106 ? 5.620 -19.402 -1.982 1.00 97.12 106 ASN A CA 1
ATOM 851 C C . ASN A 1 106 ? 4.217 -19.195 -2.561 1.00 97.12 106 ASN A C 1
ATOM 853 O O . ASN A 1 106 ? 3.447 -20.158 -2.642 1.00 97.12 106 ASN A O 1
ATOM 857 N N . PHE A 1 107 ? 3.906 -17.984 -3.024 1.00 97.25 107 PHE A N 1
ATOM 858 C CA . PHE A 1 107 ? 2.626 -17.634 -3.614 1.00 97.25 107 PHE A CA 1
ATOM 859 C C . PHE A 1 107 ? 2.322 -18.491 -4.847 1.00 97.25 107 PHE A C 1
ATOM 861 O O . PHE A 1 107 ? 3.200 -18.953 -5.591 1.00 97.25 107 PHE A O 1
ATOM 868 N N . LYS A 1 108 ? 1.033 -18.767 -5.032 1.00 92.56 108 LYS A N 1
ATOM 869 C CA . LYS A 1 108 ? 0.509 -19.511 -6.175 1.00 92.56 108 LYS A CA 1
ATOM 870 C C . LYS A 1 108 ? -0.572 -18.651 -6.820 1.00 92.56 108 LYS A C 1
ATOM 872 O O . LYS A 1 108 ? -1.680 -18.616 -6.289 1.00 92.56 108 LYS A O 1
ATOM 877 N N . PRO A 1 109 ? -0.248 -17.968 -7.935 1.00 87.50 109 PRO A N 1
ATOM 878 C CA . PRO A 1 109 ? -1.205 -17.170 -8.684 1.00 87.50 109 PRO A CA 1
ATOM 879 C C . PRO A 1 109 ? -2.490 -17.943 -8.974 1.00 87.50 109 PRO A C 1
ATOM 881 O O . PRO A 1 109 ? -2.454 -19.048 -9.522 1.00 87.50 109 PRO A O 1
ATOM 884 N N . ASP A 1 110 ? -3.620 -17.350 -8.609 1.00 81.19 110 ASP A N 1
ATOM 885 C CA . ASP A 1 110 ? -4.951 -17.863 -8.899 1.00 81.19 110 ASP A CA 1
ATOM 886 C C . ASP A 1 110 ? -5.688 -16.943 -9.889 1.00 81.19 110 ASP A C 1
ATOM 888 O O . ASP A 1 110 ? -5.130 -15.994 -10.449 1.00 81.19 110 ASP A O 1
ATOM 892 N N . TYR A 1 111 ? -6.965 -17.237 -10.129 1.00 83.38 111 TYR A N 1
ATOM 893 C CA . TYR A 1 111 ? -7.800 -16.419 -11.006 1.00 83.38 111 TYR A CA 1
ATOM 894 C C . TYR A 1 111 ? -7.976 -14.981 -10.490 1.00 83.38 111 TYR A C 1
ATOM 896 O O . TYR A 1 111 ? -8.030 -14.051 -11.293 1.00 83.38 111 TYR A O 1
ATOM 904 N N . ASN A 1 112 ? -8.055 -14.783 -9.171 1.00 82.81 112 ASN A N 1
ATOM 905 C CA . ASN A 1 112 ? -8.264 -13.460 -8.585 1.00 82.81 112 ASN A CA 1
ATOM 906 C C . ASN A 1 112 ? -7.021 -12.589 -8.749 1.00 82.81 112 ASN A C 1
ATOM 908 O O . ASN A 1 112 ? -7.147 -11.435 -9.153 1.00 82.81 112 ASN A O 1
ATOM 912 N N . PHE A 1 113 ? -5.837 -13.159 -8.524 1.00 82.94 113 PHE A N 1
ATOM 913 C CA . PHE A 1 113 ? -4.569 -12.498 -8.799 1.00 82.94 113 PHE A CA 1
ATOM 914 C C . PHE A 1 113 ? -4.432 -12.145 -10.282 1.00 82.94 113 PHE A C 1
ATOM 916 O O . PHE A 1 113 ? -4.113 -11.007 -10.609 1.00 82.94 113 PHE A O 1
ATOM 923 N N . ALA A 1 114 ? -4.740 -13.080 -11.189 1.00 79.38 114 ALA A N 1
ATOM 924 C CA . ALA A 1 114 ? -4.702 -12.803 -12.623 1.00 79.38 114 ALA A CA 1
ATOM 925 C C . ALA A 1 114 ? -5.657 -11.657 -12.999 1.00 79.38 114 ALA A C 1
ATOM 927 O O . ALA A 1 114 ? -5.260 -10.725 -13.689 1.00 79.38 114 ALA A O 1
ATOM 928 N N . ASN A 1 115 ? -6.895 -11.676 -12.494 1.00 79.06 115 ASN A N 1
ATOM 929 C CA . ASN A 1 115 ? -7.865 -10.604 -12.711 1.00 79.06 115 ASN A CA 1
ATOM 930 C C . ASN A 1 115 ? -7.411 -9.260 -12.114 1.00 79.06 115 ASN A C 1
ATOM 932 O O . ASN A 1 115 ? -7.668 -8.211 -12.701 1.00 79.06 115 ASN A O 1
ATOM 936 N N . PHE A 1 116 ? -6.726 -9.280 -10.969 1.00 80.75 116 PHE A N 1
ATOM 937 C CA . PHE A 1 116 ? -6.133 -8.087 -10.373 1.00 80.75 116 PHE A CA 1
ATOM 938 C C . PHE A 1 116 ? -5.012 -7.520 -11.255 1.00 80.75 116 PHE A C 1
ATOM 940 O O . PHE A 1 116 ? -5.029 -6.333 -11.566 1.00 80.75 116 PHE A O 1
ATOM 947 N N . ALA A 1 117 ? -4.129 -8.386 -11.760 1.00 78.44 117 ALA A N 1
ATOM 948 C CA . ALA A 1 117 ? -3.027 -8.045 -12.662 1.00 78.44 117 ALA A CA 1
ATOM 949 C C . ALA A 1 117 ? -3.473 -7.422 -14.001 1.00 78.44 117 ALA A C 1
ATOM 951 O O . ALA A 1 117 ? -2.698 -6.706 -14.629 1.00 78.44 117 ALA A O 1
ATOM 952 N N . TYR A 1 118 ? -4.714 -7.660 -14.445 1.00 77.88 118 TYR A N 1
ATOM 953 C CA . TYR A 1 118 ? -5.260 -7.076 -15.680 1.00 77.88 118 TYR A CA 1
ATOM 954 C C . TYR A 1 118 ? -5.693 -5.606 -15.553 1.00 77.88 118 TYR A C 1
ATOM 956 O O . TYR A 1 118 ? -6.136 -5.015 -16.538 1.00 77.88 118 TYR A O 1
ATOM 964 N N . GLN A 1 119 ? -5.609 -5.001 -14.367 1.00 76.56 119 GLN A N 1
ATOM 965 C CA . GLN A 1 119 ? -5.968 -3.597 -14.181 1.00 76.56 119 GLN A CA 1
ATOM 966 C C . GLN A 1 119 ? -4.915 -2.683 -14.827 1.00 76.56 119 GLN A C 1
ATOM 968 O O . GLN A 1 119 ? -3.726 -2.812 -14.551 1.00 76.56 119 GLN A O 1
ATOM 973 N N . ASN A 1 120 ? -5.355 -1.735 -15.665 1.00 74.50 120 ASN A N 1
ATOM 974 C CA . ASN A 1 120 ? -4.448 -0.872 -16.437 1.00 74.50 120 ASN A CA 1
ATOM 975 C C . ASN A 1 120 ? -3.456 -0.103 -15.550 1.00 74.50 120 ASN A C 1
ATOM 977 O O . ASN A 1 120 ? -2.260 -0.145 -15.816 1.00 74.50 120 ASN A O 1
ATOM 981 N N . TRP A 1 121 ? -3.936 0.521 -14.466 1.00 81.38 121 TRP A N 1
ATOM 982 C CA . TRP A 1 121 ? -3.078 1.271 -13.539 1.00 81.38 121 TRP A CA 1
ATOM 983 C C . TRP A 1 121 ? -1.982 0.395 -12.918 1.00 81.38 121 TRP A C 1
ATOM 985 O O . TRP A 1 121 ? -0.865 0.854 -12.705 1.00 81.38 121 TRP A O 1
ATOM 995 N N . LEU A 1 122 ? -2.292 -0.876 -12.644 1.00 84.38 122 LEU A N 1
ATOM 996 C CA . LEU A 1 122 ? -1.386 -1.780 -11.950 1.00 84.38 122 LEU A CA 1
ATOM 997 C C . LEU A 1 122 ? -0.247 -2.232 -12.852 1.00 84.38 122 LEU A C 1
ATOM 999 O O . LEU A 1 122 ? 0.872 -2.399 -12.378 1.00 84.38 122 LEU A O 1
ATOM 1003 N N . ARG A 1 123 ? -0.513 -2.406 -14.152 1.00 86.25 123 ARG A N 1
ATOM 1004 C CA . ARG A 1 123 ? 0.542 -2.693 -15.125 1.00 86.25 123 ARG A CA 1
ATOM 1005 C C . ARG A 1 123 ? 1.594 -1.589 -15.098 1.00 86.25 123 ARG A C 1
ATOM 1007 O O . ARG A 1 123 ? 2.780 -1.887 -14.984 1.00 86.25 123 ARG A O 1
ATOM 1014 N N . ASP A 1 124 ? 1.160 -0.339 -15.212 1.00 90.00 124 ASP A N 1
ATOM 1015 C CA . ASP A 1 124 ? 2.080 0.789 -15.311 1.00 90.00 124 ASP A CA 1
ATOM 1016 C C . ASP A 1 124 ? 2.793 1.044 -13.976 1.00 90.00 124 ASP A C 1
ATOM 1018 O O . ASP A 1 124 ? 4.009 1.227 -13.970 1.00 90.00 124 ASP A O 1
ATOM 1022 N N . GLU A 1 125 ? 2.092 0.917 -12.845 1.00 91.50 125 GLU A N 1
ATOM 1023 C CA . GLU A 1 125 ? 2.696 0.954 -11.507 1.00 91.50 125 GLU A CA 1
ATOM 1024 C C . GLU A 1 125 ? 3.755 -0.142 -11.315 1.00 91.50 125 GLU A C 1
ATOM 1026 O O . GLU A 1 125 ? 4.866 0.135 -10.866 1.00 91.50 125 GLU A O 1
ATOM 1031 N N . ALA A 1 126 ? 3.453 -1.391 -11.676 1.00 93.50 126 ALA A N 1
ATOM 1032 C CA . ALA A 1 126 ? 4.361 -2.514 -11.462 1.00 93.50 126 ALA A CA 1
ATOM 1033 C C . ALA A 1 126 ? 5.626 -2.408 -12.328 1.00 93.50 126 ALA A C 1
ATOM 1035 O O . ALA A 1 126 ? 6.733 -2.670 -11.850 1.00 93.50 126 ALA A O 1
ATOM 1036 N N . VAL A 1 127 ? 5.493 -1.981 -13.590 1.00 94.69 127 VAL A N 1
ATOM 1037 C CA . VAL A 1 127 ? 6.656 -1.726 -14.455 1.00 94.69 127 VAL A CA 1
ATOM 1038 C C . VAL A 1 127 ? 7.458 -0.531 -13.935 1.00 94.69 127 VAL A C 1
ATOM 1040 O O . VAL A 1 127 ? 8.687 -0.609 -13.868 1.00 94.69 127 VAL A O 1
ATOM 1043 N N . TYR A 1 128 ? 6.787 0.545 -13.513 1.00 95.00 128 TYR A N 1
ATOM 1044 C CA . TYR A 1 128 ? 7.437 1.709 -12.916 1.00 95.00 128 TYR A CA 1
ATOM 1045 C C . TYR A 1 128 ? 8.255 1.323 -11.677 1.00 95.00 128 TYR A C 1
ATOM 1047 O O . TYR A 1 128 ? 9.443 1.639 -11.604 1.00 95.00 128 TYR A O 1
ATOM 1055 N N . ALA A 1 129 ? 7.655 0.599 -10.729 1.00 94.19 129 ALA A N 1
ATOM 1056 C CA . ALA A 1 129 ? 8.307 0.160 -9.500 1.00 94.19 129 ALA A CA 1
ATOM 1057 C C . ALA A 1 129 ? 9.479 -0.802 -9.780 1.00 94.19 129 ALA A C 1
ATOM 1059 O O . ALA A 1 129 ? 10.554 -0.654 -9.187 1.00 94.19 129 ALA A O 1
ATOM 1060 N N . CYS A 1 130 ? 9.333 -1.716 -10.746 1.00 95.50 130 CYS A N 1
ATOM 1061 C CA . CYS A 1 130 ? 10.420 -2.574 -11.226 1.00 95.50 130 CYS A CA 1
ATOM 1062 C C . CYS A 1 130 ? 11.609 -1.745 -11.751 1.00 95.50 130 CYS A C 1
ATOM 1064 O O . CYS A 1 130 ? 12.757 -1.930 -11.327 1.00 95.50 130 CYS A O 1
ATOM 1066 N N . PHE A 1 131 ? 11.357 -0.773 -12.632 1.00 96.12 131 PHE A N 1
ATOM 1067 C CA . PHE A 1 131 ? 12.409 0.090 -13.175 1.00 96.12 131 PHE A CA 1
ATOM 1068 C C . PHE A 1 131 ? 13.011 1.008 -12.113 1.00 96.12 131 PHE A C 1
ATOM 1070 O O . PHE A 1 131 ? 14.229 1.190 -12.078 1.00 96.12 131 PHE A O 1
ATOM 1077 N N . GLN A 1 132 ? 12.204 1.518 -11.187 1.00 93.31 132 GLN A N 1
ATOM 1078 C CA . GLN A 1 132 ? 12.687 2.307 -10.062 1.00 93.31 132 GLN A CA 1
ATOM 1079 C C . GLN A 1 132 ? 13.703 1.509 -9.233 1.00 93.31 132 GLN A C 1
ATOM 1081 O O . GLN A 1 132 ? 14.778 2.029 -8.925 1.00 93.31 132 GLN A O 1
ATOM 1086 N N . LYS A 1 133 ? 13.431 0.229 -8.941 1.00 92.38 133 LYS A N 1
ATOM 1087 C CA . LYS A 1 133 ? 14.385 -0.661 -8.257 1.00 92.38 133 LYS A CA 1
ATOM 1088 C C . LYS A 1 133 ? 15.636 -0.905 -9.098 1.00 92.38 133 LYS A C 1
ATOM 1090 O O . LYS A 1 133 ? 16.745 -0.757 -8.586 1.00 92.38 133 LYS A O 1
ATOM 1095 N N . LYS A 1 134 ? 15.481 -1.173 -10.401 1.00 94.94 134 LYS A N 1
ATOM 1096 C CA . LYS A 1 134 ? 16.602 -1.331 -11.347 1.00 94.94 134 LYS A CA 1
ATOM 1097 C C . LYS A 1 134 ? 17.550 -0.124 -11.343 1.00 94.94 134 LYS A C 1
ATOM 1099 O O . LYS A 1 134 ? 18.762 -0.293 -11.476 1.00 94.94 134 LYS A O 1
ATOM 1104 N N . PHE A 1 135 ? 17.011 1.083 -11.185 1.00 94.88 135 PHE A N 1
ATOM 1105 C CA . PHE A 1 135 ? 17.764 2.338 -11.166 1.00 94.88 135 PHE A CA 1
ATOM 1106 C C . PHE A 1 135 ? 17.962 2.914 -9.753 1.00 94.88 135 PHE A C 1
ATOM 1108 O O . PHE A 1 135 ? 18.185 4.118 -9.603 1.00 94.88 135 PHE A O 1
ATOM 1115 N N . ASN A 1 136 ? 17.938 2.066 -8.717 1.00 90.44 136 ASN A N 1
ATOM 1116 C CA . ASN A 1 136 ? 18.247 2.416 -7.324 1.00 90.44 136 ASN A CA 1
ATOM 1117 C C . ASN A 1 136 ? 17.434 3.605 -6.774 1.00 90.44 136 ASN A C 1
ATOM 1119 O O . ASN A 1 136 ? 17.984 4.472 -6.097 1.00 90.44 136 ASN A O 1
ATOM 1123 N N . GLY A 1 137 ? 16.143 3.689 -7.097 1.00 87.88 137 GLY A N 1
ATOM 1124 C CA . GLY A 1 137 ? 15.275 4.771 -6.622 1.00 87.88 137 GLY A CA 1
ATOM 1125 C C . GLY A 1 137 ? 15.411 6.087 -7.390 1.00 87.88 137 GLY A C 1
ATOM 1126 O O . GLY A 1 137 ? 14.822 7.088 -6.990 1.00 87.88 137 GLY A O 1
ATOM 1127 N N . SER A 1 138 ? 16.184 6.127 -8.479 1.00 89.12 138 SER A N 1
ATOM 1128 C CA . SER A 1 138 ? 16.353 7.353 -9.268 1.00 89.12 138 SER A CA 1
ATOM 1129 C C . SER A 1 138 ? 15.040 7.775 -9.930 1.00 89.12 138 SER A C 1
ATOM 1131 O O . SER A 1 138 ? 14.297 6.931 -10.426 1.00 89.12 138 SER A O 1
ATOM 1133 N N . ALA A 1 139 ? 14.792 9.085 -10.002 1.00 90.00 139 ALA A N 1
ATOM 1134 C CA . ALA A 1 139 ? 13.651 9.651 -10.717 1.00 90.00 139 ALA A CA 1
ATOM 1135 C C . ALA A 1 139 ? 13.649 9.247 -12.201 1.00 90.00 139 ALA A C 1
ATOM 1137 O O . ALA A 1 139 ? 14.696 9.263 -12.851 1.00 90.00 139 ALA A O 1
ATOM 1138 N N . TRP A 1 140 ? 12.476 8.936 -12.755 1.00 93.38 140 TRP A N 1
ATOM 1139 C CA . TRP A 1 140 ? 12.367 8.355 -14.096 1.00 93.38 140 TRP A CA 1
ATOM 1140 C C . TRP A 1 140 ? 12.951 9.224 -15.216 1.00 93.38 140 TRP A C 1
ATOM 1142 O O . TRP A 1 140 ? 13.455 8.703 -16.207 1.00 93.38 140 TRP A O 1
ATOM 1152 N N . GLN A 1 141 ? 12.982 10.547 -15.051 1.00 92.81 141 GLN A N 1
ATOM 1153 C CA . GLN A 1 141 ? 13.552 11.494 -16.015 1.00 92.81 141 GLN A CA 1
ATOM 1154 C C . GLN A 1 141 ? 15.051 11.281 -16.236 1.00 92.81 141 GLN A C 1
ATOM 1156 O O . GLN A 1 141 ? 15.572 11.698 -17.272 1.00 92.81 141 GLN A O 1
ATOM 1161 N N . THR A 1 142 ? 15.748 10.660 -15.278 1.00 94.81 142 THR A N 1
ATOM 1162 C CA . THR A 1 142 ? 17.183 10.366 -15.375 1.00 94.81 142 THR A CA 1
ATOM 1163 C C . THR A 1 142 ? 17.466 8.972 -15.932 1.00 94.81 142 THR A C 1
ATOM 1165 O O . THR A 1 142 ? 18.625 8.656 -16.208 1.00 94.81 142 THR A O 1
ATOM 1168 N N . TRP A 1 143 ? 16.437 8.140 -16.129 1.00 96.19 143 TRP A N 1
ATOM 1169 C CA . TRP A 1 143 ? 16.601 6.805 -16.695 1.00 96.19 143 TRP A CA 1
ATOM 1170 C C . TRP A 1 143 ? 17.056 6.876 -18.159 1.00 96.19 143 TRP A C 1
ATOM 1172 O O . TRP A 1 143 ? 16.783 7.859 -18.861 1.00 96.19 143 TRP A O 1
ATOM 1182 N N . PRO A 1 144 ? 17.726 5.825 -18.670 1.00 97.19 144 PRO A N 1
ATOM 1183 C CA . PRO A 1 144 ? 18.017 5.723 -20.091 1.00 97.19 144 PRO A CA 1
ATOM 1184 C C . PRO A 1 144 ? 16.731 5.825 -20.916 1.00 97.19 144 PRO A C 1
ATOM 1186 O O . PRO A 1 144 ? 15.686 5.309 -20.519 1.00 97.19 144 PRO A O 1
ATOM 1189 N N . GLN A 1 145 ? 16.833 6.457 -22.088 1.00 95.94 145 GLN A N 1
ATOM 1190 C CA . GLN A 1 145 ? 15.687 6.843 -22.913 1.00 95.94 145 GLN A CA 1
ATOM 1191 C C . GLN A 1 145 ? 14.676 5.710 -23.146 1.00 95.94 145 GLN A C 1
ATOM 1193 O O . GLN A 1 145 ? 13.483 5.954 -23.036 1.00 95.94 145 GLN A O 1
ATOM 1198 N N . ALA A 1 146 ? 15.138 4.485 -23.408 1.00 96.31 146 ALA A N 1
ATOM 1199 C CA . ALA A 1 146 ? 14.253 3.345 -23.653 1.00 96.31 146 ALA A CA 1
ATOM 1200 C C . ALA A 1 146 ? 13.345 3.017 -22.449 1.00 96.31 146 ALA A C 1
ATOM 1202 O O . ALA A 1 146 ? 12.165 2.773 -22.632 1.00 96.31 146 ALA A O 1
ATOM 1203 N N . TYR A 1 147 ? 13.860 3.095 -21.216 1.00 96.38 147 TYR A N 1
ATOM 1204 C CA . TYR A 1 147 ? 13.077 2.858 -19.993 1.00 96.38 147 TYR A CA 1
ATOM 1205 C C . TYR A 1 147 ? 12.200 4.059 -19.648 1.00 96.38 147 TYR A C 1
ATOM 1207 O O . TYR A 1 147 ? 11.045 3.923 -19.254 1.00 96.38 147 TYR A O 1
ATOM 1215 N N . ARG A 1 148 ? 12.756 5.263 -19.816 1.00 94.94 148 ARG A N 1
ATOM 1216 C CA . ARG A 1 148 ? 12.033 6.516 -19.610 1.00 94.94 148 ARG A CA 1
ATOM 1217 C C . ARG A 1 148 ? 10.813 6.601 -20.523 1.00 94.94 148 ARG A C 1
ATOM 1219 O O . ARG A 1 148 ? 9.748 7.011 -20.080 1.00 94.94 148 ARG A O 1
ATOM 1226 N N . ASP A 1 149 ? 10.967 6.216 -21.785 1.00 94.00 149 ASP A N 1
ATOM 1227 C CA . ASP A 1 149 ? 9.958 6.357 -22.833 1.00 94.00 149 ASP A CA 1
ATOM 1228 C C . ASP A 1 149 ? 9.177 5.067 -23.091 1.00 94.00 149 ASP A C 1
ATOM 1230 O O . ASP A 1 149 ? 8.413 4.987 -24.052 1.00 94.00 149 ASP A O 1
ATOM 1234 N N . GLU A 1 150 ? 9.313 4.081 -22.204 1.00 93.94 150 GLU A N 1
ATOM 1235 C CA . GLU A 1 150 ? 8.691 2.774 -22.373 1.00 93.94 150 GLU A CA 1
ATOM 1236 C C . GLU A 1 150 ? 7.160 2.812 -22.491 1.00 93.94 150 GLU A C 1
ATOM 1238 O O . GLU A 1 150 ? 6.646 2.209 -23.432 1.00 93.94 150 GLU A O 1
ATOM 1243 N N . PRO A 1 151 ? 6.412 3.570 -21.664 1.00 91.00 151 PRO A N 1
ATOM 1244 C CA . PRO A 1 151 ? 4.952 3.621 -21.774 1.00 91.00 151 PRO A CA 1
ATOM 1245 C C . PRO A 1 151 ? 4.462 4.148 -23.130 1.00 91.00 151 PRO A C 1
ATOM 1247 O O . PRO A 1 151 ? 3.384 3.780 -23.585 1.00 91.00 151 PRO A O 1
ATOM 1250 N N . LEU A 1 152 ? 5.270 4.983 -23.794 1.00 90.06 152 LEU A N 1
ATOM 1251 C CA . LEU A 1 152 ? 4.935 5.590 -25.084 1.00 90.06 152 LEU A CA 1
ATOM 1252 C C . LEU A 1 152 ? 5.401 4.748 -26.275 1.00 90.06 152 LEU A C 1
ATOM 1254 O O . LEU A 1 152 ? 4.803 4.793 -27.348 1.00 90.06 152 LEU A O 1
ATOM 1258 N N . THR A 1 153 ? 6.514 4.030 -26.116 1.00 92.00 153 THR A N 1
ATOM 1259 C CA . THR A 1 153 ? 7.217 3.387 -27.234 1.00 92.00 153 THR A CA 1
ATOM 1260 C C . THR A 1 153 ? 7.074 1.871 -27.261 1.00 92.00 153 THR A C 1
ATOM 1262 O O . THR A 1 153 ? 7.179 1.297 -28.344 1.00 92.00 153 THR A O 1
ATOM 1265 N N . GLY A 1 154 ? 6.845 1.221 -26.112 1.00 92.12 154 GLY A N 1
ATOM 1266 C CA . GLY A 1 154 ? 6.846 -0.241 -25.997 1.00 92.12 154 GLY A CA 1
ATOM 1267 C C . GLY A 1 154 ? 8.157 -0.868 -26.485 1.00 92.12 154 GLY A C 1
ATOM 1268 O O . GLY A 1 154 ? 8.139 -1.874 -27.192 1.00 92.12 154 GLY A O 1
ATOM 1269 N N . SER A 1 155 ? 9.283 -0.196 -26.237 1.00 92.19 155 SER A N 1
ATOM 1270 C CA . SER A 1 155 ? 10.595 -0.516 -26.809 1.00 92.19 155 SER A CA 1
ATOM 1271 C C . SER A 1 155 ? 11.392 -1.544 -26.002 1.00 92.19 155 SER A C 1
ATOM 1273 O O . SER A 1 155 ? 12.325 -2.148 -26.535 1.00 92.19 155 SER A O 1
ATOM 1275 N N . ILE A 1 156 ? 11.047 -1.734 -24.730 1.00 94.75 156 ILE A N 1
ATOM 1276 C CA . ILE A 1 156 ? 11.663 -2.688 -23.815 1.00 94.75 156 ILE A CA 1
ATOM 1277 C C . ILE A 1 156 ? 10.923 -4.021 -23.905 1.00 94.75 156 ILE A C 1
ATOM 1279 O O . ILE A 1 156 ? 9.700 -4.098 -23.804 1.00 94.75 156 ILE A O 1
ATOM 1283 N N . ASP A 1 157 ? 11.684 -5.107 -24.027 1.00 93.56 157 ASP A N 1
ATOM 1284 C CA . ASP A 1 157 ? 11.132 -6.443 -23.835 1.00 93.56 157 ASP A CA 1
ATOM 1285 C C . ASP A 1 157 ? 10.893 -6.696 -22.339 1.00 93.56 157 ASP A C 1
ATOM 1287 O O . ASP A 1 157 ? 11.804 -7.033 -21.579 1.00 93.56 157 ASP A O 1
ATOM 1291 N N . LEU A 1 158 ? 9.644 -6.518 -21.903 1.00 92.25 158 LEU A N 1
ATOM 1292 C CA . LEU A 1 158 ? 9.238 -6.741 -20.514 1.00 92.25 158 LEU A CA 1
ATOM 1293 C C . LEU A 1 158 ? 9.287 -8.222 -20.099 1.00 92.25 158 LEU A C 1
ATOM 1295 O O . LEU A 1 158 ? 9.161 -8.519 -18.909 1.00 92.25 158 LEU A O 1
ATOM 1299 N N . HIS A 1 159 ? 9.511 -9.161 -21.028 1.00 92.38 159 HIS A N 1
ATOM 1300 C CA . HIS A 1 159 ? 9.672 -10.572 -20.681 1.00 92.38 159 HIS A CA 1
ATOM 1301 C C . HIS A 1 159 ? 10.854 -10.786 -19.718 1.00 92.38 159 HIS A C 1
ATOM 1303 O O . HIS A 1 159 ? 10.761 -11.594 -18.794 1.00 92.38 159 HIS A O 1
ATOM 1309 N N . GLU A 1 160 ? 11.942 -10.024 -19.867 1.00 92.56 160 GLU A N 1
ATOM 1310 C CA . GLU A 1 160 ? 13.104 -10.098 -18.964 1.00 92.56 160 GLU A CA 1
ATOM 1311 C C . GLU A 1 160 ? 12.798 -9.612 -17.537 1.00 92.56 160 GLU A C 1
ATOM 1313 O O . GLU A 1 160 ? 13.505 -9.977 -16.602 1.00 92.56 160 GLU A O 1
ATOM 1318 N N . PHE A 1 161 ? 11.731 -8.828 -17.363 1.00 94.75 161 PHE A N 1
ATOM 1319 C CA . PHE A 1 161 ? 11.317 -8.221 -16.095 1.00 94.75 161 PHE A CA 1
ATOM 1320 C C . PHE A 1 161 ? 10.076 -8.886 -15.492 1.00 94.75 161 PHE A C 1
ATOM 1322 O O . PHE A 1 161 ? 9.517 -8.387 -14.520 1.00 94.75 161 PHE A O 1
ATOM 1329 N N . THR A 1 162 ? 9.612 -9.999 -16.069 1.00 94.06 162 THR A N 1
ATOM 1330 C CA . THR A 1 162 ? 8.311 -10.584 -15.716 1.00 94.06 162 THR A CA 1
ATOM 1331 C C . THR A 1 162 ? 8.216 -10.961 -14.239 1.00 94.06 162 THR A C 1
ATOM 1333 O O . THR A 1 162 ? 7.198 -10.668 -13.622 1.00 94.06 162 THR A O 1
ATOM 1336 N N . ASP A 1 163 ? 9.253 -11.565 -13.653 1.00 94.25 163 ASP A N 1
ATOM 1337 C CA . ASP A 1 163 ? 9.217 -11.946 -12.233 1.00 94.25 163 ASP A CA 1
ATOM 1338 C C . ASP A 1 163 ? 9.172 -10.718 -11.309 1.00 94.25 163 ASP A C 1
ATOM 1340 O O . ASP A 1 163 ? 8.343 -10.668 -10.405 1.00 94.25 163 ASP A O 1
ATOM 1344 N N . ASP A 1 164 ? 9.969 -9.684 -11.598 1.00 95.88 164 ASP A N 1
ATOM 1345 C CA . ASP A 1 164 ? 9.975 -8.434 -10.827 1.00 95.88 164 ASP A CA 1
ATOM 1346 C C . ASP A 1 164 ? 8.631 -7.691 -10.935 1.00 95.88 164 ASP A C 1
ATOM 1348 O O . ASP A 1 164 ? 8.080 -7.244 -9.933 1.00 95.88 164 ASP A O 1
ATOM 1352 N N . ILE A 1 165 ? 8.056 -7.593 -12.139 1.00 95.12 165 ILE A N 1
ATOM 1353 C CA . ILE A 1 165 ? 6.740 -6.967 -12.363 1.00 95.12 165 ILE A CA 1
ATOM 1354 C C . ILE A 1 165 ? 5.646 -7.737 -11.614 1.00 95.12 165 ILE A C 1
ATOM 1356 O O . ILE A 1 165 ? 4.776 -7.140 -10.974 1.00 95.12 165 ILE A O 1
ATOM 1360 N N . LEU A 1 166 ? 5.674 -9.070 -11.675 1.00 95.44 166 LEU A N 1
ATOM 1361 C CA . LEU A 1 166 ? 4.708 -9.902 -10.964 1.00 95.44 166 LEU A CA 1
ATOM 1362 C C . LEU A 1 166 ? 4.895 -9.830 -9.443 1.00 95.44 166 LEU A C 1
ATOM 1364 O O . LEU A 1 166 ? 3.898 -9.865 -8.722 1.00 95.44 166 LEU A O 1
ATOM 1368 N N . TYR A 1 167 ? 6.124 -9.649 -8.958 1.00 97.50 167 TYR A N 1
ATOM 1369 C CA . TYR A 1 167 ? 6.400 -9.373 -7.552 1.00 97.50 167 TYR A CA 1
ATOM 1370 C C . TYR A 1 167 ? 5.752 -8.058 -7.090 1.00 97.50 167 TYR A C 1
ATOM 1372 O O . TYR A 1 167 ? 5.029 -8.069 -6.095 1.00 97.50 167 TYR A O 1
ATOM 1380 N N . GLU A 1 168 ? 5.914 -6.944 -7.818 1.00 96.62 168 GLU A N 1
ATOM 1381 C CA . GLU A 1 168 ? 5.233 -5.681 -7.459 1.00 96.62 168 GLU A CA 1
ATOM 1382 C C . GLU A 1 168 ? 3.705 -5.823 -7.503 1.00 96.62 168 GLU A C 1
ATOM 1384 O O . GLU A 1 168 ? 2.993 -5.338 -6.620 1.00 96.62 168 GLU A O 1
ATOM 1389 N N . THR A 1 169 ? 3.203 -6.549 -8.506 1.00 92.88 169 THR A N 1
ATOM 1390 C CA . THR A 1 169 ? 1.777 -6.875 -8.650 1.00 92.88 169 THR A CA 1
ATOM 1391 C C . THR A 1 169 ? 1.268 -7.648 -7.429 1.00 92.88 169 THR A C 1
ATOM 1393 O O . THR A 1 169 ? 0.195 -7.349 -6.907 1.00 92.88 169 THR A O 1
ATOM 1396 N N . PHE A 1 170 ? 2.041 -8.623 -6.943 1.00 97.56 170 PHE A N 1
ATOM 1397 C CA . PHE A 1 170 ? 1.736 -9.403 -5.744 1.00 97.56 170 PHE A CA 1
ATOM 1398 C C . PHE A 1 170 ? 1.678 -8.547 -4.482 1.00 97.56 170 PHE A C 1
ATOM 1400 O O . PHE A 1 170 ? 0.744 -8.707 -3.697 1.00 97.56 170 PHE A O 1
ATOM 1407 N N . LEU A 1 171 ? 2.607 -7.603 -4.307 1.00 97.88 171 LEU A N 1
ATOM 1408 C CA . LEU A 1 171 ? 2.563 -6.689 -3.163 1.00 97.88 171 LEU A CA 1
ATOM 1409 C C . LEU A 1 171 ? 1.257 -5.893 -3.141 1.00 97.88 171 LEU A C 1
ATOM 1411 O O . LEU A 1 171 ? 0.581 -5.865 -2.114 1.00 97.88 171 LEU A O 1
ATOM 1415 N N . GLN A 1 172 ? 0.877 -5.289 -4.271 1.00 95.06 172 GLN A N 1
ATOM 1416 C CA . GLN A 1 172 ? -0.382 -4.548 -4.372 1.00 95.06 172 GLN A CA 1
ATOM 1417 C C . GLN A 1 172 ? -1.595 -5.463 -4.180 1.00 95.06 172 GLN A C 1
ATOM 1419 O O . GLN A 1 172 ? -2.537 -5.089 -3.488 1.00 95.06 172 GLN A O 1
ATOM 1424 N N . TYR A 1 173 ? -1.565 -6.683 -4.714 1.00 93.12 173 TYR A N 1
ATOM 1425 C CA . TYR A 1 173 ? -2.647 -7.646 -4.525 1.00 93.12 173 TYR A CA 1
ATOM 1426 C C . TYR A 1 173 ? -2.882 -7.962 -3.041 1.00 93.12 173 TYR A C 1
ATOM 1428 O O . TYR A 1 173 ? -4.003 -7.809 -2.552 1.00 93.12 173 TYR A O 1
ATOM 1436 N N . GLU A 1 174 ? -1.833 -8.329 -2.301 1.00 97.06 174 GLU A N 1
ATOM 1437 C CA . GLU A 1 174 ? -1.950 -8.629 -0.871 1.00 97.06 174 GLU A CA 1
ATOM 1438 C C . GLU A 1 174 ? -2.308 -7.387 -0.044 1.00 97.06 174 GLU A C 1
ATOM 1440 O O . GLU A 1 174 ? -3.147 -7.473 0.853 1.00 97.06 174 GLU A O 1
ATOM 1445 N N . LEU A 1 175 ? -1.759 -6.211 -0.372 1.00 95.81 175 LEU A N 1
ATOM 1446 C CA . LEU A 1 175 ? -2.136 -4.947 0.274 1.00 95.81 175 LEU A CA 1
ATOM 1447 C C . LEU A 1 175 ? -3.638 -4.685 0.142 1.00 95.81 175 LEU A C 1
ATOM 1449 O O . LEU A 1 175 ? -4.300 -4.367 1.129 1.00 95.81 175 LEU A O 1
ATOM 1453 N N . PHE A 1 176 ? -4.190 -4.860 -1.059 1.00 90.31 176 PHE A N 1
ATOM 1454 C CA . PHE A 1 176 ? -5.613 -4.662 -1.311 1.00 90.31 176 PHE A CA 1
ATOM 1455 C C . PHE A 1 176 ? -6.471 -5.718 -0.615 1.00 90.31 176 PHE A C 1
ATOM 1457 O O . PHE A 1 176 ? -7.526 -5.375 -0.081 1.00 90.31 176 PHE A O 1
ATOM 1464 N N . LEU A 1 177 ? -6.044 -6.985 -0.575 1.00 89.06 177 LEU A N 1
ATOM 1465 C CA . LEU A 1 177 ? -6.747 -8.025 0.181 1.00 89.06 177 LEU A CA 1
ATOM 1466 C C . LEU A 1 177 ? -6.813 -7.687 1.673 1.00 89.06 177 LEU A C 1
ATOM 1468 O O . LEU A 1 177 ? -7.891 -7.736 2.271 1.00 89.06 177 LEU A O 1
ATOM 1472 N N . GLN A 1 178 ? -5.680 -7.314 2.268 1.00 95.19 178 GLN A N 1
ATOM 1473 C CA . GLN A 1 178 ? -5.613 -6.986 3.688 1.00 95.19 178 GLN A CA 1
ATOM 1474 C C . GLN A 1 178 ? -6.385 -5.704 4.010 1.00 95.19 178 GLN A C 1
ATOM 1476 O O . GLN A 1 178 ? -7.174 -5.685 4.955 1.00 95.19 178 GLN A O 1
ATOM 1481 N N . TRP A 1 179 ? -6.250 -4.660 3.189 1.00 92.06 179 TRP A N 1
ATOM 1482 C CA . TRP A 1 179 ? -7.013 -3.426 3.359 1.00 92.06 179 TRP A CA 1
ATOM 1483 C C . TRP A 1 179 ? -8.523 -3.658 3.232 1.00 92.06 179 TRP A C 1
ATOM 1485 O O . TRP A 1 179 ? -9.297 -3.194 4.068 1.00 92.06 179 TRP A O 1
ATOM 1495 N N . ASN A 1 180 ? -8.963 -4.445 2.247 1.00 85.50 180 ASN A N 1
ATOM 1496 C CA . ASN A 1 180 ? -10.373 -4.805 2.104 1.00 85.50 180 ASN A CA 1
ATOM 1497 C C . ASN A 1 180 ? -10.904 -5.569 3.319 1.00 85.50 180 ASN A C 1
ATOM 1499 O O . ASN A 1 180 ? -12.052 -5.357 3.704 1.00 85.50 180 ASN A O 1
ATOM 1503 N N . ALA A 1 181 ? -10.078 -6.403 3.955 1.00 86.75 181 ALA A N 1
ATOM 1504 C CA . ALA A 1 181 ? -10.452 -7.051 5.205 1.00 86.75 181 ALA A CA 1
ATOM 1505 C C . ALA A 1 181 ? -10.649 -6.033 6.343 1.00 86.75 181 ALA A C 1
ATOM 1507 O O . ALA A 1 181 ? -11.620 -6.161 7.079 1.00 86.75 181 ALA A O 1
ATOM 1508 N N . ILE A 1 182 ? -9.800 -4.999 6.462 1.00 90.44 182 ILE A N 1
ATOM 1509 C CA . ILE A 1 182 ? -10.008 -3.898 7.425 1.00 90.44 182 ILE A CA 1
ATOM 1510 C C . ILE A 1 182 ? -11.313 -3.153 7.136 1.00 90.44 182 ILE A C 1
ATOM 1512 O O . ILE A 1 182 ? -12.091 -2.897 8.054 1.00 90.44 182 ILE A O 1
ATOM 1516 N N . ARG A 1 183 ? -11.580 -2.831 5.865 1.00 87.12 183 ARG A N 1
ATOM 1517 C CA . ARG A 1 183 ? -12.818 -2.143 5.468 1.00 87.12 183 ARG A CA 1
ATOM 1518 C C . ARG A 1 183 ? -14.062 -2.963 5.783 1.00 87.12 183 ARG A C 1
ATOM 1520 O O . ARG A 1 183 ? -15.046 -2.398 6.251 1.00 87.12 183 ARG A O 1
ATOM 1527 N N . GLN A 1 184 ? -14.017 -4.273 5.544 1.00 82.75 184 GLN A N 1
ATOM 1528 C CA . GLN A 1 184 ? -15.117 -5.166 5.890 1.00 82.75 184 GLN A CA 1
ATOM 1529 C C . GLN A 1 184 ? -15.318 -5.228 7.407 1.00 82.75 184 GLN A C 1
ATOM 1531 O O . GLN A 1 184 ? -16.445 -5.086 7.865 1.00 82.75 184 GLN A O 1
ATOM 1536 N N . GLU A 1 185 ? -14.237 -5.350 8.182 1.00 90.06 185 GLU A N 1
ATOM 1537 C CA . GLU A 1 185 ? -14.291 -5.348 9.649 1.00 90.06 185 GLU A CA 1
ATOM 1538 C C . GLU A 1 185 ? -14.917 -4.050 10.189 1.00 90.06 185 GLU A C 1
ATOM 1540 O O . GLU A 1 185 ? -15.751 -4.087 11.090 1.00 90.06 185 GLU A O 1
ATOM 1545 N N . ALA A 1 186 ? -14.557 -2.902 9.605 1.00 84.19 186 ALA A N 1
ATOM 1546 C CA . ALA A 1 186 ? -15.135 -1.606 9.948 1.00 84.19 186 ALA A CA 1
ATOM 1547 C C . ALA A 1 186 ? -16.619 -1.526 9.595 1.00 84.19 186 ALA A C 1
ATOM 1549 O O . ALA A 1 186 ? -17.422 -1.158 10.449 1.00 84.19 186 ALA A O 1
ATOM 1550 N N . ALA A 1 187 ? -17.002 -1.942 8.386 1.00 80.19 187 ALA A N 1
ATOM 1551 C CA . ALA A 1 187 ? -18.399 -1.971 7.969 1.00 80.19 187 ALA A CA 1
ATOM 1552 C C . ALA A 1 187 ? -19.254 -2.875 8.874 1.0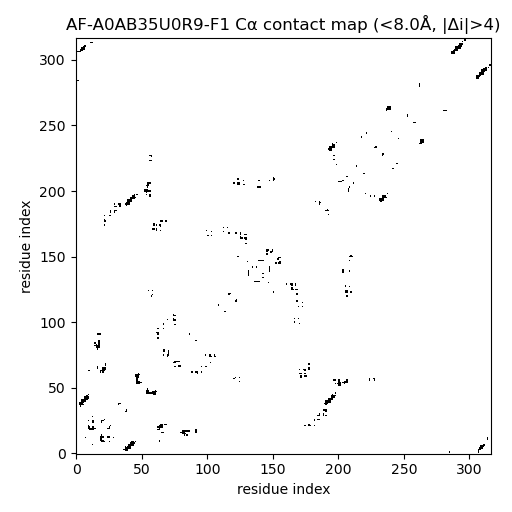0 80.19 187 ALA A C 1
ATOM 1554 O O . ALA A 1 187 ? -20.337 -2.468 9.298 1.00 80.19 187 ALA A O 1
ATOM 1555 N N . ASP A 1 188 ? -18.751 -4.062 9.222 1.00 87.94 188 ASP A N 1
ATOM 1556 C CA . ASP A 1 188 ? -19.425 -5.013 10.113 1.00 87.94 188 ASP A CA 1
ATOM 1557 C C . ASP A 1 188 ? -19.553 -4.466 11.545 1.00 87.94 188 ASP A C 1
ATOM 1559 O O . ASP A 1 188 ? -20.553 -4.719 12.220 1.00 87.94 188 ASP A O 1
ATOM 1563 N N . ALA A 1 189 ? -18.574 -3.676 11.995 1.00 88.62 189 ALA A N 1
ATOM 1564 C CA . ALA A 1 189 ? -18.589 -2.977 13.279 1.00 88.62 189 ALA A CA 1
ATOM 1565 C C . ALA A 1 189 ? -19.394 -1.659 13.264 1.00 88.62 189 ALA A C 1
ATOM 1567 O O . ALA A 1 189 ? -19.509 -1.002 14.298 1.00 88.62 189 ALA A O 1
ATOM 1568 N N . GLY A 1 190 ? -19.960 -1.262 12.117 1.00 83.31 190 GLY A N 1
ATOM 1569 C CA . GLY A 1 190 ? -20.703 -0.008 11.960 1.00 83.31 190 GLY A CA 1
ATOM 1570 C C . GLY A 1 190 ? -19.830 1.252 11.898 1.00 83.31 190 GLY A C 1
ATOM 1571 O O . GLY A 1 190 ? -20.354 2.351 12.063 1.00 83.31 190 GLY A O 1
ATOM 1572 N N . ILE A 1 191 ? -18.525 1.102 11.654 1.00 81.94 191 ILE A N 1
ATOM 1573 C CA . ILE A 1 191 ? -17.553 2.189 11.515 1.00 81.94 191 ILE A CA 1
ATOM 1574 C C . ILE A 1 191 ? -17.429 2.605 10.050 1.00 81.94 191 ILE A C 1
ATOM 1576 O O . ILE A 1 191 ? -17.049 1.818 9.182 1.00 81.94 191 ILE A O 1
ATOM 1580 N N . GLU A 1 192 ? -17.690 3.879 9.774 1.00 80.69 192 GLU A N 1
ATOM 1581 C CA . GLU A 1 192 ? -17.461 4.478 8.463 1.00 80.69 192 GLU A CA 1
ATOM 1582 C C . GLU A 1 192 ? -15.988 4.867 8.296 1.00 80.69 192 GLU A C 1
ATOM 1584 O O . GLU A 1 192 ? -15.465 5.687 9.045 1.00 80.69 192 GLU A O 1
ATOM 1589 N N . ILE A 1 193 ? -15.305 4.300 7.301 1.00 77.81 193 ILE A N 1
ATOM 1590 C CA . ILE A 1 193 ? -13.952 4.736 6.936 1.00 77.81 193 ILE A CA 1
ATOM 1591 C C . ILE A 1 193 ? -14.050 5.886 5.938 1.00 77.81 193 ILE A C 1
ATOM 1593 O O . ILE A 1 193 ? -14.693 5.745 4.898 1.00 77.81 193 ILE A O 1
ATOM 1597 N N . ILE A 1 194 ? -13.362 6.984 6.245 1.00 76.06 194 ILE A N 1
ATOM 1598 C CA . ILE A 1 194 ? -13.206 8.148 5.372 1.00 76.06 194 ILE A CA 1
ATOM 1599 C C . ILE A 1 194 ? -11.735 8.217 4.965 1.00 76.06 194 ILE A C 1
ATOM 1601 O O . ILE A 1 194 ? -10.882 8.586 5.772 1.00 76.06 194 ILE A O 1
ATOM 1605 N N . GLY A 1 195 ? -11.429 7.810 3.734 1.00 65.44 195 GLY A N 1
ATOM 1606 C CA . GLY A 1 195 ? -10.066 7.854 3.201 1.00 65.44 195 GLY A CA 1
ATOM 1607 C C . GLY A 1 195 ? -9.699 9.222 2.625 1.00 65.44 195 GLY A C 1
ATOM 1608 O O . GLY A 1 195 ? -10.543 9.882 2.018 1.00 65.44 195 GLY A O 1
ATOM 1609 N N . GLU A 1 196 ? -8.430 9.606 2.760 1.00 70.75 196 GLU A N 1
ATOM 1610 C CA . GLU A 1 196 ? -7.831 10.756 2.074 1.00 70.75 196 GLU A CA 1
ATOM 1611 C C . GLU A 1 196 ? -7.184 10.331 0.747 1.00 70.75 196 GLU A C 1
ATOM 1613 O O . GLU A 1 196 ? -6.536 9.284 0.657 1.00 70.75 196 GLU A O 1
ATOM 1618 N N . MET A 1 197 ? -7.346 11.155 -0.289 1.00 67.81 197 MET A N 1
ATOM 1619 C CA . MET A 1 197 ? -6.608 11.036 -1.547 1.00 67.81 197 MET A CA 1
ATOM 1620 C C . MET A 1 197 ? -5.601 12.182 -1.658 1.00 67.81 197 MET A C 1
ATOM 1622 O O . MET A 1 197 ? -5.966 13.317 -1.353 1.00 67.81 197 MET A O 1
ATOM 1626 N N . PRO A 1 198 ? -4.378 11.922 -2.148 1.00 67.12 198 PRO A N 1
ATOM 1627 C CA . PRO A 1 198 ? -3.439 12.981 -2.487 1.00 67.12 198 PRO A CA 1
ATOM 1628 C C . PRO A 1 198 ? -4.054 13.967 -3.488 1.00 67.12 198 PRO A C 1
ATOM 1630 O O . PRO A 1 198 ? -4.671 13.561 -4.475 1.00 67.12 198 PRO A O 1
ATOM 1633 N N . GLU A 1 199 ? -3.828 15.263 -3.283 1.00 59.47 199 GLU A N 1
ATOM 1634 C CA . GLU A 1 199 ? -4.153 16.284 -4.289 1.00 59.47 199 GLU A CA 1
ATOM 1635 C C . GLU A 1 199 ? -3.238 16.144 -5.506 1.00 59.47 199 GLU A C 1
ATOM 1637 O O . GLU A 1 199 ? -3.672 16.133 -6.655 1.00 59.47 199 GLU A O 1
ATOM 1642 N N . THR A 1 200 ? -1.946 15.955 -5.248 1.00 66.56 200 THR A N 1
ATOM 1643 C CA . THR A 1 200 ? -0.931 15.787 -6.282 1.00 66.56 200 THR A CA 1
ATOM 1644 C C . THR A 1 200 ? -0.066 14.573 -5.984 1.00 66.56 200 THR A C 1
ATOM 1646 O O . THR A 1 200 ? 0.238 14.258 -4.832 1.00 66.56 200 THR A O 1
ATOM 1649 N N . ILE A 1 201 ? 0.348 13.888 -7.044 1.00 74.88 201 ILE A N 1
ATOM 1650 C CA . ILE A 1 201 ? 1.498 12.990 -6.997 1.00 74.88 201 ILE A CA 1
ATOM 1651 C C . ILE A 1 201 ? 2.751 13.747 -7.423 1.00 74.88 201 ILE A C 1
ATOM 1653 O O . ILE A 1 201 ? 2.706 14.711 -8.191 1.00 74.88 201 ILE A O 1
ATOM 1657 N N . SER A 1 202 ? 3.891 13.270 -6.942 1.00 81.44 202 SER A N 1
ATOM 1658 C CA . SER A 1 202 ? 5.207 13.736 -7.345 1.00 81.44 202 SER A CA 1
ATOM 1659 C C . SER A 1 202 ? 5.343 13.736 -8.869 1.00 81.44 202 SER A C 1
ATOM 1661 O O . SER A 1 202 ? 4.903 12.802 -9.541 1.00 81.44 202 SER A O 1
ATOM 1663 N N . GLY A 1 203 ? 6.053 14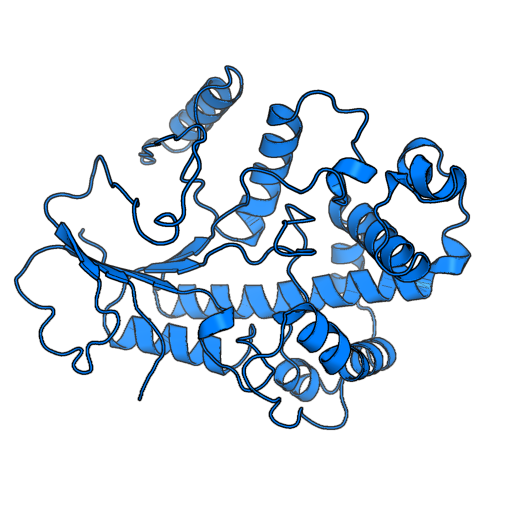.726 -9.423 1.00 81.62 203 GLY A N 1
ATOM 1664 C CA . GLY A 1 203 ? 6.437 14.746 -10.845 1.00 81.62 203 GLY A CA 1
ATOM 1665 C C . GLY A 1 203 ? 7.262 13.521 -11.273 1.00 81.62 203 GLY A C 1
ATOM 1666 O O . GLY A 1 203 ? 7.499 13.289 -12.459 1.00 81.62 203 GLY A O 1
ATOM 1667 N N . PHE A 1 204 ? 7.702 12.729 -10.299 1.00 83.88 204 PHE A N 1
ATOM 1668 C CA . PHE A 1 204 ? 8.442 11.491 -10.460 1.00 83.88 204 PHE A CA 1
ATOM 1669 C C . PHE A 1 204 ? 7.577 10.235 -10.285 1.00 83.88 204 PHE A C 1
ATOM 1671 O O . PHE A 1 204 ? 8.144 9.158 -10.301 1.00 83.88 204 PHE A O 1
ATOM 1678 N N . GLY A 1 205 ? 6.258 10.348 -10.095 1.00 86.75 205 GLY A N 1
ATOM 1679 C CA . GLY A 1 205 ? 5.351 9.214 -9.873 1.00 86.75 205 GLY A CA 1
ATOM 1680 C C . GLY A 1 205 ? 5.059 8.367 -11.117 1.00 86.75 205 GLY A C 1
ATOM 1681 O O . GLY A 1 205 ? 5.376 8.769 -12.241 1.00 86.75 205 GLY A O 1
ATOM 1682 N N . ALA A 1 206 ? 4.430 7.209 -10.908 1.00 88.00 206 ALA A N 1
ATOM 1683 C CA . ALA A 1 206 ? 4.150 6.231 -11.957 1.00 88.00 206 ALA A CA 1
ATOM 1684 C C . ALA A 1 206 ? 3.166 6.762 -13.001 1.00 88.00 206 ALA A C 1
ATOM 1686 O O . ALA A 1 206 ? 3.432 6.666 -14.197 1.00 88.00 206 ALA A O 1
ATOM 1687 N N . GLU A 1 207 ? 2.081 7.411 -12.576 1.00 86.00 207 GLU A N 1
ATOM 1688 C CA . GLU A 1 207 ? 1.087 7.968 -13.496 1.00 86.00 207 GLU A CA 1
ATOM 1689 C C . GLU A 1 207 ? 1.677 9.151 -14.267 1.00 86.00 207 GLU A C 1
ATOM 1691 O O . GLU A 1 207 ? 1.423 9.294 -15.458 1.00 86.00 207 GLU A O 1
ATOM 1696 N N . ARG A 1 208 ? 2.568 9.947 -13.653 1.00 87.06 208 ARG A N 1
ATOM 1697 C CA . ARG A 1 208 ? 3.332 10.970 -14.390 1.00 87.06 208 ARG A CA 1
ATOM 1698 C C . ARG A 1 208 ? 4.281 10.350 -15.403 1.00 87.06 208 ARG A C 1
ATOM 1700 O O . ARG A 1 208 ? 4.470 10.924 -16.463 1.00 87.06 208 ARG A O 1
ATOM 1707 N N . TRP A 1 209 ? 4.897 9.212 -15.109 1.00 90.94 209 TRP A N 1
ATOM 1708 C CA . TRP A 1 209 ? 5.768 8.527 -16.061 1.00 90.94 209 TRP A CA 1
ATOM 1709 C C . TRP A 1 209 ? 4.981 7.927 -17.238 1.00 90.94 209 TRP A C 1
ATOM 1711 O O . TRP A 1 209 ? 5.388 8.116 -18.392 1.00 90.94 209 TRP A O 1
ATOM 1721 N N . ALA A 1 210 ? 3.855 7.269 -16.945 1.00 88.19 210 ALA A N 1
ATOM 1722 C CA . ALA A 1 210 ? 3.006 6.564 -17.902 1.00 88.19 210 ALA A CA 1
ATOM 1723 C C . ALA A 1 210 ? 2.137 7.496 -18.759 1.00 88.19 210 ALA A C 1
ATOM 1725 O O . ALA A 1 210 ? 2.026 7.288 -19.965 1.00 88.19 210 ALA A O 1
ATOM 1726 N N . HIS A 1 211 ? 1.609 8.568 -18.167 1.00 83.12 211 HIS A N 1
ATOM 1727 C CA . HIS A 1 211 ? 0.633 9.468 -18.788 1.00 83.12 211 HIS A CA 1
ATOM 1728 C C . HIS A 1 211 ? 1.154 10.898 -18.986 1.00 83.12 211 HIS A C 1
ATOM 1730 O O . HIS A 1 211 ? 0.379 11.839 -19.094 1.00 83.12 211 HIS A O 1
ATOM 1736 N N . ARG A 1 212 ? 2.471 11.116 -19.072 1.00 76.81 212 ARG A N 1
ATOM 1737 C CA . ARG A 1 212 ? 3.057 12.469 -19.246 1.00 76.81 212 ARG A CA 1
ATOM 1738 C C . ARG A 1 212 ? 2.606 13.254 -20.483 1.00 76.81 212 ARG A C 1
ATOM 1740 O O . ARG A 1 212 ? 2.886 14.448 -20.553 1.00 76.81 212 ARG A O 1
ATOM 1747 N N . GLU A 1 213 ? 2.016 12.605 -21.486 1.00 73.00 213 GLU A N 1
ATOM 1748 C CA . GLU A 1 213 ? 1.442 13.315 -22.639 1.00 73.00 213 GLU A CA 1
ATOM 1749 C C . GLU A 1 213 ? 0.103 13.985 -22.295 1.00 73.00 213 GLU A C 1
ATOM 1751 O O . GLU A 1 213 ? -0.323 14.906 -22.994 1.00 73.00 213 GLU A O 1
ATOM 1756 N N . GLU A 1 214 ? -0.534 13.576 -21.196 1.00 66.00 214 GLU A N 1
ATOM 1757 C CA . GLU A 1 214 ? -1.735 14.203 -20.665 1.00 66.00 214 GLU A CA 1
ATOM 1758 C C . GLU A 1 214 ? -1.345 15.506 -19.957 1.00 66.00 214 GLU A C 1
ATOM 1760 O O . GLU A 1 214 ? -0.865 15.539 -18.825 1.00 66.00 214 GLU A O 1
ATOM 1765 N N . SER A 1 215 ? -1.509 16.614 -20.678 1.00 53.72 215 SER A N 1
ATOM 1766 C CA . SER A 1 215 ? -1.192 17.960 -20.192 1.00 53.72 215 SER A CA 1
ATOM 1767 C C . SER A 1 215 ? -2.222 18.524 -19.209 1.00 53.72 215 SER A C 1
ATOM 1769 O O . SER A 1 215 ? -2.007 19.605 -18.666 1.00 53.72 215 SER A O 1
ATOM 1771 N N . ASP A 1 216 ? -3.361 17.849 -19.051 1.00 63.91 216 ASP A N 1
ATOM 1772 C CA . ASP A 1 216 ? -4.472 18.269 -18.198 1.00 63.91 216 ASP A CA 1
ATOM 1773 C C . ASP A 1 216 ? -4.429 17.486 -16.879 1.00 63.91 216 ASP A C 1
ATOM 1775 O O . ASP A 1 216 ? -4.890 16.347 -16.785 1.00 63.91 216 ASP A O 1
ATOM 1779 N N . GLU A 1 217 ? -3.817 18.098 -15.863 1.00 60.19 217 GLU A N 1
ATOM 1780 C CA . GLU A 1 217 ? -3.662 17.495 -14.535 1.00 60.19 217 GLU A CA 1
ATOM 1781 C C . GLU A 1 217 ? -5.010 17.260 -13.843 1.00 60.19 217 GLU A C 1
ATOM 1783 O O . GLU A 1 217 ? -5.149 16.296 -13.088 1.00 60.19 217 GLU A O 1
ATOM 1788 N N . ASP A 1 218 ? -6.017 18.085 -14.148 1.00 57.28 218 ASP A N 1
ATOM 1789 C CA . ASP A 1 218 ? -7.360 17.957 -13.588 1.00 57.28 218 ASP A CA 1
ATOM 1790 C C . ASP A 1 218 ? -8.085 16.745 -14.186 1.00 57.28 218 ASP A C 1
ATOM 1792 O O . ASP A 1 218 ? -8.798 16.031 -13.477 1.00 57.28 218 ASP A O 1
ATOM 1796 N N . ALA A 1 219 ? -7.903 16.491 -15.487 1.00 59.03 219 ALA A N 1
ATOM 1797 C CA . ALA A 1 219 ? -8.471 15.325 -16.163 1.00 59.03 219 ALA A CA 1
ATOM 1798 C C . ALA A 1 219 ? -7.856 14.012 -15.657 1.00 59.03 219 ALA A C 1
ATOM 1800 O O . ALA A 1 219 ? -8.604 13.080 -15.346 1.00 59.03 219 ALA A O 1
ATOM 1801 N N . LEU A 1 220 ? -6.527 13.974 -15.503 1.00 61.09 220 LEU A N 1
ATOM 1802 C CA . LEU A 1 220 ? -5.811 12.861 -14.873 1.00 61.09 220 LEU A CA 1
ATOM 1803 C C . LEU A 1 220 ? -6.363 12.603 -13.470 1.00 61.09 220 LEU A C 1
ATOM 1805 O O . LEU A 1 220 ? -6.837 11.511 -13.159 1.00 61.09 220 LEU A O 1
ATOM 1809 N N . TRP A 1 221 ? -6.381 13.633 -12.625 1.00 57.81 221 TRP A N 1
ATOM 1810 C CA . TRP A 1 221 ? -6.833 13.510 -11.244 1.00 57.81 221 TRP A CA 1
ATOM 1811 C C . TRP A 1 221 ? -8.296 13.049 -11.127 1.00 57.81 221 TRP A C 1
ATOM 1813 O O . TRP A 1 221 ? -8.608 12.213 -10.278 1.00 57.81 221 TRP A O 1
ATOM 1823 N N . LEU A 1 222 ? -9.200 13.523 -11.994 1.00 57.03 222 LEU A N 1
ATOM 1824 C CA . LEU A 1 222 ? -10.605 13.094 -12.021 1.00 57.03 222 LEU A CA 1
ATOM 1825 C C . LEU A 1 222 ? -10.780 11.624 -12.429 1.00 57.03 222 LEU A C 1
ATOM 1827 O O . LEU A 1 222 ? -11.614 10.923 -11.843 1.00 57.03 222 LEU A O 1
ATOM 1831 N N . ASP A 1 223 ? -10.018 11.142 -13.412 1.00 60.09 223 ASP A N 1
ATOM 1832 C CA . ASP A 1 223 ? -10.063 9.730 -13.806 1.00 60.09 223 ASP A CA 1
ATOM 1833 C C . ASP A 1 223 ? -9.497 8.837 -12.688 1.00 60.09 223 ASP A C 1
ATOM 1835 O O . ASP A 1 223 ? -10.088 7.813 -12.320 1.00 60.09 223 ASP A O 1
ATOM 1839 N N . HIS A 1 224 ? -8.432 9.303 -12.027 1.00 61.19 224 HIS A N 1
ATOM 1840 C CA . HIS A 1 224 ? -7.859 8.648 -10.856 1.00 61.19 224 HIS A CA 1
ATOM 1841 C C . HIS A 1 224 ? -8.821 8.621 -9.657 1.00 61.19 224 HIS A C 1
ATOM 1843 O O . HIS A 1 224 ? -9.021 7.564 -9.056 1.00 61.19 224 HIS A O 1
ATOM 1849 N N . MET A 1 225 ? -9.523 9.718 -9.363 1.00 55.84 225 MET A N 1
ATOM 1850 C CA . MET A 1 225 ? -10.545 9.798 -8.310 1.00 55.84 225 MET A CA 1
ATOM 1851 C C . MET A 1 225 ? -11.660 8.763 -8.462 1.00 55.84 225 MET A C 1
ATOM 1853 O O . MET A 1 225 ? -12.041 8.123 -7.479 1.00 55.84 225 MET A O 1
ATOM 1857 N N . ASN A 1 226 ? -12.177 8.563 -9.677 1.00 50.03 226 ASN A N 1
ATOM 1858 C CA . ASN A 1 226 ? -13.253 7.598 -9.927 1.00 50.03 226 ASN A CA 1
ATOM 1859 C C . ASN A 1 226 ? -12.845 6.159 -9.597 1.00 50.03 226 ASN A C 1
ATOM 1861 O O . ASN A 1 226 ? -13.689 5.327 -9.245 1.00 50.03 226 ASN A O 1
ATOM 1865 N N . TYR A 1 227 ? -11.558 5.863 -9.726 1.00 48.81 227 TYR A N 1
ATOM 1866 C CA . TYR A 1 227 ? -11.017 4.538 -9.516 1.00 48.81 227 TYR A CA 1
ATOM 1867 C C . TYR A 1 227 ? -10.537 4.346 -8.067 1.00 48.81 227 TYR A C 1
ATOM 1869 O O . TYR A 1 227 ? -10.984 3.408 -7.404 1.00 48.81 227 TYR A O 1
ATOM 1877 N N . SER A 1 228 ? -9.764 5.283 -7.510 1.00 47.22 228 SER A N 1
ATOM 1878 C CA . SER A 1 228 ? -9.329 5.268 -6.103 1.00 47.22 228 SER A CA 1
ATOM 1879 C C . SER A 1 228 ? -10.494 5.397 -5.119 1.00 47.22 228 SER A C 1
ATOM 1881 O O . SER A 1 228 ? -10.504 4.750 -4.070 1.00 47.22 228 SER A O 1
ATOM 1883 N N . GLY A 1 229 ? -11.539 6.148 -5.485 1.00 44.62 229 GLY A N 1
ATOM 1884 C CA . GLY A 1 229 ? -12.778 6.260 -4.714 1.00 44.62 229 GLY A CA 1
ATOM 1885 C C . GLY A 1 229 ? -13.452 4.910 -4.452 1.00 44.62 229 GLY A C 1
ATOM 1886 O O . GLY A 1 229 ? -14.014 4.705 -3.377 1.00 44.62 229 GLY A O 1
ATOM 1887 N N . ARG A 1 230 ? -13.325 3.946 -5.379 1.00 46.16 230 ARG A N 1
ATOM 1888 C CA . ARG A 1 230 ? -13.848 2.573 -5.220 1.00 46.16 230 ARG A CA 1
ATOM 1889 C C . ARG A 1 230 ? -12.998 1.709 -4.286 1.00 46.16 230 ARG A C 1
ATOM 1891 O O . ARG A 1 230 ? -13.511 0.755 -3.702 1.00 46.16 230 ARG A O 1
ATOM 1898 N N . ILE A 1 231 ? -11.712 2.026 -4.160 1.00 46.69 231 ILE A N 1
ATOM 1899 C CA . ILE A 1 231 ? -10.733 1.262 -3.378 1.00 46.69 231 ILE A CA 1
ATOM 1900 C C . ILE A 1 231 ? -10.777 1.677 -1.903 1.00 46.69 231 ILE A C 1
ATOM 1902 O O . ILE A 1 231 ? -10.682 0.836 -1.012 1.00 46.69 231 ILE A O 1
ATOM 1906 N N . MET A 1 232 ? -10.962 2.970 -1.643 1.00 43.06 232 MET A N 1
ATOM 1907 C CA . MET A 1 232 ? -10.702 3.574 -0.335 1.00 43.06 232 MET A CA 1
ATOM 1908 C C . MET A 1 232 ? -11.945 4.167 0.357 1.00 43.06 232 MET A C 1
ATOM 1910 O O . MET A 1 232 ? -11.810 4.627 1.484 1.00 43.06 232 MET A O 1
ATOM 1914 N N . ASN A 1 233 ? -13.139 4.151 -0.265 1.00 42.38 233 ASN A N 1
ATOM 1915 C CA . ASN A 1 233 ? -14.298 4.952 0.184 1.00 42.38 233 ASN A CA 1
ATOM 1916 C C . ASN A 1 233 ? -13.862 6.403 0.478 1.00 42.38 233 ASN A C 1
AT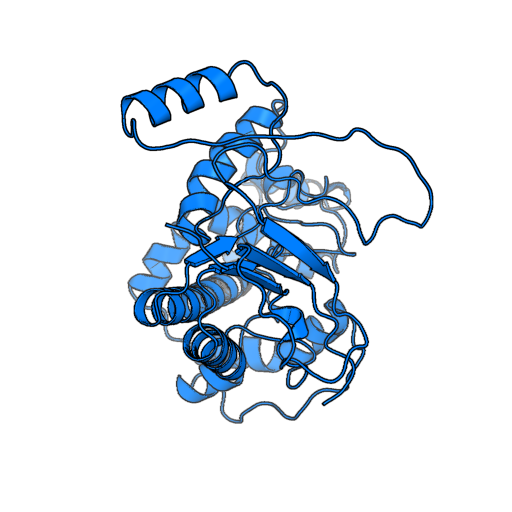OM 1918 O O . ASN A 1 233 ? -13.992 6.919 1.586 1.00 42.38 233 ASN A O 1
ATOM 1922 N N . VAL A 1 234 ? -13.234 7.024 -0.522 1.00 37.91 234 VAL A N 1
ATOM 1923 C CA . VAL A 1 234 ? -12.607 8.344 -0.383 1.00 37.91 234 VAL A CA 1
ATOM 1924 C C . VAL A 1 234 ? -13.671 9.429 -0.383 1.00 37.91 234 VAL A C 1
ATOM 1926 O O . VAL A 1 234 ? -14.529 9.455 -1.266 1.00 37.91 234 VAL A O 1
ATOM 1929 N N . VAL A 1 235 ? -13.533 10.381 0.534 1.00 35.22 235 VAL A N 1
ATOM 1930 C CA . VAL A 1 235 ? -14.141 11.706 0.404 1.00 35.22 235 VAL A CA 1
ATOM 1931 C C . VAL A 1 235 ? -13.002 12.688 0.135 1.00 35.22 235 VAL A C 1
ATOM 1933 O O . VAL A 1 235 ? -12.109 12.834 0.963 1.00 35.22 235 VAL A O 1
ATOM 1936 N N . SER A 1 236 ? -12.993 13.330 -1.039 1.00 35.94 236 SER A N 1
ATOM 1937 C CA . SER A 1 236 ? -12.072 14.448 -1.283 1.00 35.94 236 SER A CA 1
ATOM 1938 C C . SER A 1 236 ? -12.583 15.667 -0.521 1.00 35.94 236 SER A C 1
ATOM 1940 O O . SER A 1 236 ? -13.732 16.070 -0.702 1.00 35.94 236 SER A O 1
ATOM 1942 N N . LEU A 1 237 ? -11.742 16.237 0.341 1.00 35.25 237 LEU A N 1
ATOM 1943 C CA . LEU A 1 237 ? -12.080 17.429 1.118 1.00 35.25 237 LEU A CA 1
ATOM 1944 C C . LEU A 1 237 ? -11.739 18.733 0.378 1.00 35.25 237 LEU A C 1
ATOM 1946 O O . LEU A 1 237 ? -12.127 19.798 0.857 1.00 35.25 237 LEU A O 1
ATOM 1950 N N . HIS A 1 238 ? -11.009 18.689 -0.743 1.00 36.75 238 HIS A N 1
ATOM 1951 C CA . HIS A 1 238 ? -10.455 19.879 -1.403 1.00 36.75 238 HIS A CA 1
ATOM 1952 C C . HIS A 1 238 ? -10.730 19.832 -2.919 1.00 36.75 238 HIS A C 1
ATOM 1954 O O . HIS A 1 238 ? -10.123 19.080 -3.676 1.00 36.75 238 HIS A O 1
ATOM 1960 N N . GLN A 1 239 ? -11.688 20.641 -3.373 1.00 32.69 239 GLN A N 1
ATOM 1961 C CA . GLN A 1 239 ? -11.876 21.011 -4.778 1.00 32.69 239 GLN A CA 1
ATOM 1962 C C . GLN A 1 239 ? -12.109 22.518 -4.818 1.00 32.69 239 GLN A C 1
ATOM 1964 O O . GLN A 1 239 ? -13.134 23.002 -4.333 1.00 32.69 239 GLN A O 1
ATOM 1969 N N . LYS A 1 240 ? -11.208 23.257 -5.465 1.00 29.20 240 LYS A N 1
ATOM 1970 C CA . LYS A 1 240 ? -11.552 24.547 -6.056 1.00 29.20 240 LYS A CA 1
ATOM 1971 C C . LYS A 1 240 ? -11.541 24.417 -7.575 1.00 29.20 240 LYS A C 1
ATOM 1973 O O . LYS A 1 240 ? -10.519 24.148 -8.183 1.00 29.20 240 LYS A O 1
ATOM 1978 N N . GLU A 1 241 ? -12.732 24.594 -8.138 1.00 31.98 241 GLU A N 1
ATOM 1979 C CA . GLU A 1 241 ? -13.007 25.154 -9.466 1.00 31.98 241 GLU A CA 1
ATOM 1980 C C . GLU A 1 241 ? -12.173 24.647 -10.663 1.00 31.98 241 GLU A C 1
ATOM 1982 O O . GLU A 1 241 ? -11.379 25.387 -11.235 1.00 31.98 241 GLU A O 1
ATOM 1987 N N . SER A 1 242 ? -12.506 23.458 -11.182 1.00 28.30 242 SER A N 1
ATOM 1988 C CA . SER A 1 242 ? -12.404 23.193 -12.626 1.00 28.30 242 SER A CA 1
ATOM 1989 C C . SER A 1 242 ? -13.810 23.016 -13.219 1.00 28.30 242 SER A C 1
ATOM 1991 O O . SER A 1 242 ? -14.696 22.386 -12.631 1.00 28.30 242 SER A O 1
ATOM 1993 N N . VAL A 1 243 ? -14.056 23.612 -14.392 1.00 29.16 243 VAL A N 1
ATOM 1994 C CA . VAL A 1 243 ? -15.362 23.634 -15.094 1.00 29.16 243 VAL A CA 1
ATOM 1995 C C . VAL A 1 243 ? -15.886 22.215 -15.404 1.00 29.16 243 VAL A C 1
ATOM 1997 O O . VAL A 1 243 ? -17.085 22.015 -15.610 1.00 29.16 243 VAL A O 1
ATOM 2000 N N . ILE A 1 244 ? -15.005 21.213 -15.371 1.00 33.06 244 ILE A N 1
ATOM 2001 C CA . ILE A 1 244 ? -15.311 19.792 -15.568 1.00 33.06 244 ILE A CA 1
ATOM 2002 C C . ILE A 1 244 ? -15.880 19.168 -14.279 1.00 33.06 244 ILE A C 1
ATOM 2004 O O . ILE A 1 244 ? -16.874 18.437 -14.340 1.00 33.06 244 ILE A O 1
ATOM 2008 N N . GLY A 1 245 ? -15.342 19.534 -13.107 1.00 31.06 245 GLY A N 1
ATOM 2009 C CA . GLY A 1 245 ? -15.820 19.078 -11.797 1.00 31.06 245 GLY A CA 1
ATOM 2010 C C . GLY A 1 245 ? -17.277 19.461 -11.524 1.00 31.06 245 GLY A C 1
ATOM 2011 O O . GLY A 1 245 ? -18.069 18.621 -11.102 1.00 31.06 245 GLY A O 1
ATOM 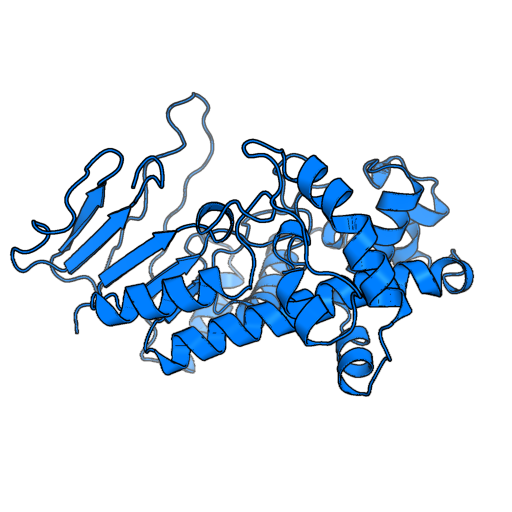2012 N N . ALA A 1 246 ? -17.688 20.680 -11.887 1.00 32.97 246 ALA A N 1
ATOM 2013 C CA . ALA A 1 246 ? -19.071 21.143 -11.725 1.00 32.97 246 ALA A CA 1
ATOM 2014 C C . ALA A 1 246 ? -20.096 20.331 -12.549 1.00 32.97 246 ALA A C 1
ATOM 2016 O O . ALA A 1 246 ? -21.238 20.147 -12.120 1.00 32.97 246 ALA A O 1
ATOM 2017 N N . SER A 1 247 ? -19.701 19.815 -13.720 1.00 34.25 247 SER A N 1
ATOM 2018 C CA . SER A 1 247 ? -20.560 18.983 -14.576 1.00 34.25 247 SER A CA 1
ATOM 2019 C C . SER A 1 247 ? -20.746 17.573 -14.001 1.00 34.25 247 SER A C 1
ATOM 2021 O O . SER A 1 247 ? -21.860 17.044 -14.000 1.00 34.25 247 SER A O 1
ATOM 2023 N N . LEU A 1 248 ? -19.680 16.987 -13.442 1.00 36.47 248 LEU A N 1
ATOM 2024 C CA . LEU A 1 248 ? -19.718 15.671 -12.798 1.00 36.47 248 LEU A CA 1
ATOM 2025 C C . LEU A 1 248 ? -20.464 15.714 -11.453 1.00 36.47 248 LEU A C 1
ATOM 2027 O O . LEU A 1 248 ? -21.314 14.862 -11.197 1.00 36.47 248 LEU A O 1
ATOM 2031 N N . LEU A 1 249 ? -20.231 16.753 -10.642 1.00 37.50 249 LEU A N 1
ATOM 2032 C CA . LEU A 1 249 ? -20.978 17.030 -9.408 1.00 37.50 249 LEU A CA 1
ATOM 2033 C C . LEU A 1 249 ? -22.479 17.170 -9.670 1.00 37.50 249 LEU A C 1
ATOM 2035 O O . LEU A 1 249 ? -23.296 16.627 -8.926 1.00 37.50 249 LEU A O 1
ATOM 2039 N N . LYS A 1 250 ? -22.855 17.844 -10.761 1.00 40.03 250 LYS A N 1
ATOM 2040 C CA . LYS A 1 250 ? -24.254 17.965 -11.172 1.00 40.03 250 LYS A CA 1
ATOM 2041 C C . LYS A 1 250 ? -24.867 16.603 -11.522 1.00 40.03 250 LYS A C 1
ATOM 2043 O O . LYS A 1 250 ? -25.954 16.296 -11.044 1.00 40.03 250 LYS A O 1
ATOM 2048 N N . GLN A 1 251 ? -24.161 15.760 -12.278 1.00 41.50 251 GLN A N 1
ATOM 2049 C CA . GLN A 1 251 ? -24.641 14.419 -12.646 1.00 41.50 251 GLN A CA 1
ATOM 2050 C C . GLN A 1 251 ? -24.731 13.458 -11.447 1.00 41.50 251 GLN A C 1
ATOM 2052 O O . GLN A 1 251 ? -25.646 12.636 -11.379 1.00 41.50 251 GLN A O 1
ATOM 2057 N N . LEU A 1 252 ? -23.801 13.554 -10.491 1.00 39.12 252 LEU A N 1
ATOM 2058 C CA . LEU A 1 252 ? -23.808 12.751 -9.265 1.00 39.12 252 LEU A CA 1
ATOM 2059 C C . LEU A 1 252 ? -24.942 13.159 -8.317 1.00 39.12 252 LEU A C 1
ATOM 2061 O O . LEU A 1 252 ? -25.584 12.279 -7.745 1.00 39.12 252 LEU A O 1
ATOM 2065 N N . LYS A 1 253 ? -25.248 14.460 -8.225 1.00 39.34 253 LYS A N 1
ATOM 2066 C CA . LYS A 1 253 ? -26.380 15.000 -7.456 1.00 39.34 253 LYS A CA 1
ATOM 2067 C C . LYS A 1 253 ? -27.737 14.694 -8.102 1.00 39.34 253 LYS A C 1
ATOM 2069 O O . LYS A 1 253 ? -28.705 14.428 -7.401 1.00 39.34 253 LYS A O 1
ATOM 2074 N N . GLU A 1 254 ? -27.811 14.663 -9.434 1.00 43.06 254 GLU A N 1
ATOM 2075 C CA . GLU A 1 254 ? -29.009 14.223 -10.169 1.00 43.06 254 GLU A CA 1
ATOM 2076 C C . GLU A 1 254 ? -29.301 12.725 -9.968 1.00 43.06 254 GLU A C 1
ATOM 2078 O O . GLU A 1 254 ? -30.465 12.326 -9.931 1.00 43.06 254 GLU A O 1
ATOM 2083 N N . LYS A 1 255 ? -28.261 11.893 -9.814 1.00 39.25 255 LYS A N 1
ATOM 2084 C CA . LYS A 1 255 ? -28.402 10.452 -9.542 1.00 39.25 255 LYS A CA 1
ATOM 2085 C C . LYS A 1 255 ? -28.593 10.118 -8.063 1.00 39.25 255 LYS A C 1
ATOM 2087 O O . LYS A 1 255 ? -29.215 9.103 -7.767 1.00 39.25 255 LYS A O 1
ATOM 2092 N N . ASN A 1 256 ? -28.076 10.948 -7.158 1.00 35.78 256 ASN A N 1
ATOM 2093 C CA . ASN A 1 256 ? -28.147 10.749 -5.714 1.00 35.78 256 ASN A CA 1
ATOM 2094 C C . ASN A 1 256 ? -28.545 12.070 -5.023 1.00 35.78 256 ASN A C 1
ATOM 2096 O O . ASN A 1 256 ? -27.679 12.799 -4.542 1.00 35.78 256 ASN A O 1
ATOM 2100 N N . PRO A 1 257 ? -29.845 12.407 -4.982 1.00 36.22 257 PRO A N 1
ATOM 2101 C CA . PRO A 1 257 ? -30.319 13.705 -4.489 1.00 36.22 257 PRO A CA 1
ATOM 2102 C C . PRO A 1 257 ? -30.093 13.943 -2.986 1.00 36.22 257 PRO A C 1
ATOM 2104 O O . PRO A 1 257 ? -30.189 15.080 -2.540 1.00 36.22 257 PRO A O 1
ATOM 2107 N N . GLU A 1 258 ? -29.754 12.897 -2.229 1.00 33.19 258 GLU A N 1
ATOM 2108 C CA . GLU A 1 258 ? -29.473 12.937 -0.785 1.00 33.19 258 GLU A CA 1
ATOM 2109 C C . GLU A 1 258 ? -28.004 13.296 -0.454 1.00 33.19 258 GLU A C 1
ATOM 2111 O O . GLU A 1 258 ? -27.628 13.351 0.714 1.00 33.19 258 GLU A O 1
ATOM 2116 N N . LEU A 1 259 ? -27.144 13.486 -1.468 1.00 31.95 259 LEU A N 1
ATOM 2117 C CA . LEU A 1 259 ? -25.730 13.842 -1.294 1.00 31.95 259 LEU A CA 1
ATOM 2118 C C . LEU A 1 259 ? -25.562 15.364 -1.117 1.00 31.95 259 LEU A C 1
ATOM 2120 O O . LEU A 1 259 ? -25.783 16.140 -2.052 1.00 31.95 259 LEU A O 1
ATOM 2124 N N . GLU A 1 260 ? -25.096 15.779 0.062 1.00 24.70 260 GLU A N 1
ATOM 2125 C CA . GLU A 1 260 ? -24.580 17.125 0.337 1.00 24.70 260 GLU A CA 1
ATOM 2126 C C . GLU A 1 260 ? -23.086 17.072 0.666 1.00 24.70 260 GLU A C 1
ATOM 2128 O O . GLU A 1 260 ? -22.637 16.243 1.453 1.00 24.70 260 GLU A O 1
ATOM 2133 N N . MET A 1 261 ? -22.315 17.949 0.020 1.00 33.50 261 MET A N 1
ATOM 2134 C CA . MET A 1 261 ? -20.854 18.006 0.087 1.00 33.50 261 MET A CA 1
ATOM 2135 C C . MET A 1 261 ? -20.408 19.469 0.053 1.00 33.50 261 MET A C 1
ATOM 2137 O O . MET A 1 261 ? -20.922 20.237 -0.765 1.00 33.50 261 MET A O 1
ATOM 2141 N N . ILE A 1 262 ? -19.456 19.840 0.912 1.00 23.34 262 ILE A N 1
ATOM 2142 C CA . ILE A 1 262 ? -18.903 21.199 1.037 1.00 23.34 262 ILE A CA 1
ATOM 2143 C C . ILE A 1 262 ? -17.372 21.132 1.037 1.00 23.34 262 ILE A C 1
ATOM 2145 O O . ILE A 1 262 ? -16.788 20.154 1.499 1.00 23.34 262 ILE A O 1
ATOM 2149 N N . LEU A 1 263 ? -16.753 22.152 0.433 1.00 25.69 263 LEU A N 1
ATOM 2150 C CA . LEU A 1 263 ? -15.365 22.203 -0.039 1.00 25.69 263 LEU A CA 1
ATOM 2151 C C . LEU A 1 263 ? -14.648 23.441 0.528 1.00 25.69 263 LEU A C 1
ATOM 2153 O O . LEU A 1 263 ? -15.268 24.505 0.585 1.00 25.69 263 LEU A O 1
ATOM 2157 N N . TRP A 1 264 ? -13.349 23.344 0.849 1.00 21.91 264 TRP A N 1
ATOM 2158 C CA . TRP A 1 264 ? -12.466 24.512 1.045 1.00 21.91 264 TRP A CA 1
ATOM 2159 C C . TRP A 1 264 ? -11.024 24.276 0.546 1.00 21.91 264 TRP A C 1
ATOM 2161 O O . TRP A 1 264 ? -10.628 23.140 0.317 1.00 21.91 264 TRP A O 1
ATOM 2171 N N . ASP A 1 265 ? -10.294 25.380 0.337 1.00 24.47 265 ASP A N 1
ATOM 2172 C CA . ASP A 1 265 ? -9.047 25.563 -0.438 1.00 24.47 265 ASP A CA 1
ATOM 2173 C C . ASP A 1 265 ? -7.972 26.288 0.383 1.00 24.47 265 ASP A C 1
ATOM 2175 O O . ASP A 1 265 ? -8.339 27.166 1.164 1.00 24.47 265 ASP A O 1
ATOM 2179 N N . THR A 1 266 ? -6.679 26.052 0.114 1.00 24.94 266 THR A N 1
ATOM 2180 C CA . THR A 1 266 ? -5.630 27.046 0.414 1.00 24.94 266 THR A CA 1
ATOM 2181 C C . THR A 1 266 ? -4.403 26.949 -0.503 1.00 24.94 266 THR A C 1
ATOM 2183 O O . THR A 1 266 ? -3.664 25.966 -0.483 1.00 24.94 266 THR A O 1
ATOM 2186 N N . GLU A 1 267 ? -4.115 28.051 -1.200 1.00 23.52 267 GLU A N 1
ATOM 2187 C CA . GLU A 1 267 ? -2.813 28.382 -1.787 1.00 23.52 267 GLU A CA 1
ATOM 2188 C C . GLU A 1 267 ? -1.697 28.558 -0.727 1.00 23.52 267 GLU A C 1
ATOM 2190 O O . GLU A 1 267 ? -1.932 28.982 0.405 1.00 23.52 267 GLU A O 1
ATOM 2195 N N . ARG A 1 268 ? -0.457 28.269 -1.158 1.00 27.25 268 ARG A N 1
ATOM 2196 C CA . ARG A 1 268 ? 0.851 28.437 -0.485 1.00 27.25 268 ARG A CA 1
ATOM 2197 C C . ARG A 1 268 ? 0.954 29.598 0.518 1.00 27.25 268 ARG A C 1
ATOM 2199 O O . ARG A 1 268 ? 0.689 30.735 0.152 1.00 27.25 268 ARG A O 1
ATOM 2206 N N . HIS A 1 269 ? 1.601 29.348 1.662 1.00 24.61 269 HIS A N 1
ATOM 2207 C CA . HIS A 1 269 ? 2.818 30.075 2.065 1.00 24.61 269 HIS A CA 1
ATOM 2208 C C . HIS A 1 269 ? 3.532 29.411 3.256 1.00 24.61 269 HIS A C 1
ATOM 2210 O O . HIS A 1 269 ? 2.927 28.722 4.072 1.00 24.61 269 HIS A O 1
ATOM 2216 N N . ASP A 1 270 ? 4.845 29.619 3.270 1.00 27.19 270 ASP A N 1
ATOM 2217 C CA . ASP A 1 270 ? 5.878 29.078 4.149 1.00 27.19 270 ASP A CA 1
ATOM 2218 C C . ASP A 1 270 ? 5.672 29.304 5.665 1.00 27.19 270 ASP A C 1
ATOM 2220 O O . ASP A 1 270 ? 4.888 30.144 6.097 1.00 27.19 270 ASP A O 1
ATOM 2224 N N . ASP A 1 271 ? 6.489 28.579 6.440 1.00 23.86 271 ASP A N 1
ATOM 2225 C CA . ASP A 1 271 ? 6.749 28.676 7.887 1.00 23.86 271 ASP A CA 1
ATOM 2226 C C . ASP A 1 271 ? 5.933 27.778 8.839 1.00 23.86 271 ASP A C 1
ATOM 2228 O O . ASP A 1 271 ? 4.897 28.145 9.384 1.00 23.86 271 ASP A O 1
ATOM 2232 N N . LEU A 1 272 ? 6.504 26.591 9.107 1.00 25.36 272 LEU A N 1
ATOM 2233 C CA . LEU A 1 272 ? 6.788 25.976 10.428 1.00 25.36 272 LEU A CA 1
ATOM 2234 C C . LEU A 1 272 ? 5.746 26.039 11.577 1.00 25.36 272 LEU A C 1
ATOM 2236 O O . LEU A 1 272 ? 6.073 25.773 12.732 1.00 25.36 272 LEU A O 1
ATOM 2240 N N . GLN A 1 273 ? 4.475 26.273 11.267 1.00 21.27 273 GLN A N 1
ATOM 2241 C CA . GLN A 1 273 ? 3.303 26.085 12.137 1.00 21.27 273 GLN A CA 1
ATOM 2242 C C . GLN A 1 273 ? 2.307 25.063 11.535 1.00 21.27 273 GLN A C 1
ATOM 2244 O O . GLN A 1 273 ? 1.253 24.791 12.107 1.00 21.27 273 GLN A O 1
ATOM 2249 N N . GLY A 1 274 ? 2.650 24.468 10.386 1.00 24.42 274 GLY A N 1
ATOM 2250 C CA . GLY A 1 274 ? 1.740 23.784 9.459 1.00 24.42 274 GLY A CA 1
ATOM 2251 C C . GLY A 1 274 ? 1.476 22.290 9.671 1.00 24.42 274 GLY A C 1
ATOM 2252 O O . GLY A 1 274 ? 1.254 21.600 8.689 1.00 24.42 274 GLY A O 1
ATOM 2253 N N . TYR A 1 275 ? 1.478 21.767 10.900 1.00 24.33 275 TYR A N 1
ATOM 2254 C CA . TYR A 1 275 ? 1.036 20.373 11.135 1.00 24.33 275 TYR A CA 1
ATOM 2255 C C . TYR A 1 275 ? -0.332 20.249 11.808 1.00 24.33 275 TYR A C 1
ATOM 2257 O O . TYR A 1 275 ? -0.831 19.143 12.004 1.00 24.33 275 TYR A O 1
ATOM 2265 N N . LEU A 1 276 ? -0.945 21.369 12.198 1.00 23.14 276 LEU A N 1
ATOM 2266 C CA . LEU A 1 276 ? -2.156 21.374 13.013 1.00 23.14 276 LEU A CA 1
ATOM 2267 C C . LEU A 1 276 ? -2.987 22.616 12.735 1.00 23.14 276 LEU A C 1
ATOM 2269 O O . LEU A 1 276 ? -2.822 23.623 13.423 1.00 23.14 276 LEU A O 1
ATOM 2273 N N . ARG A 1 277 ? -3.883 22.539 11.752 1.00 21.89 277 ARG A N 1
ATOM 2274 C CA . ARG A 1 277 ? -5.147 23.289 11.700 1.00 21.89 277 ARG A CA 1
ATOM 2275 C C . ARG A 1 277 ? -5.850 22.996 10.382 1.00 21.89 277 ARG A C 1
ATOM 2277 O O . ARG A 1 277 ? -5.284 23.258 9.333 1.00 21.89 277 ARG A O 1
ATOM 2284 N N . GLY A 1 278 ? -7.107 22.569 10.477 1.00 24.27 278 GLY A N 1
ATOM 2285 C CA . GLY A 1 278 ? -8.085 22.813 9.420 1.00 24.27 278 GLY A CA 1
ATOM 2286 C C . GLY A 1 278 ? -8.811 21.585 8.892 1.00 24.27 278 GLY A C 1
ATOM 2287 O O . GLY A 1 278 ? -8.646 21.236 7.737 1.00 24.27 278 GLY A O 1
ATOM 2288 N N . ALA A 1 279 ? -9.691 20.996 9.698 1.00 24.89 279 ALA A N 1
ATOM 2289 C CA . ALA A 1 279 ? -10.953 20.500 9.162 1.00 24.89 279 ALA A CA 1
ATOM 2290 C C . ALA A 1 279 ? -12.022 21.500 9.613 1.00 24.89 279 ALA A C 1
ATOM 2292 O O . ALA A 1 279 ? -12.236 21.664 10.816 1.00 24.89 279 ALA A O 1
ATOM 2293 N N . VAL A 1 280 ? -12.636 22.215 8.671 1.00 26.58 280 VAL A N 1
ATOM 2294 C CA . VAL A 1 280 ? -13.842 23.011 8.923 1.00 26.58 280 VAL A CA 1
ATOM 2295 C C . VAL A 1 280 ? -14.984 22.350 8.169 1.00 26.58 280 VAL A C 1
ATOM 2297 O O . VAL A 1 280 ? -14.974 22.262 6.947 1.00 26.58 280 VAL A O 1
ATOM 2300 N N . LEU A 1 281 ? -15.939 21.858 8.955 1.00 26.97 281 LEU A N 1
ATOM 2301 C CA . LEU A 1 281 ? -17.280 21.473 8.545 1.00 26.97 281 LEU A CA 1
ATOM 2302 C C . LEU A 1 281 ? -18.116 22.755 8.422 1.00 26.97 281 LEU A C 1
ATOM 2304 O O . LEU A 1 281 ? -18.503 23.334 9.431 1.00 26.97 281 LEU A O 1
ATOM 2308 N N . GLU A 1 282 ? -18.426 23.176 7.211 1.00 24.20 282 GLU A N 1
ATOM 2309 C CA . GLU A 1 282 ? -19.717 23.799 6.891 1.00 24.20 282 GLU A CA 1
ATOM 2310 C C . GLU A 1 282 ? -20.363 22.769 5.973 1.00 24.20 282 GLU A C 1
ATOM 2312 O O . GLU A 1 282 ? -19.658 22.109 5.228 1.00 24.20 282 GLU A O 1
ATOM 2317 N N . ASP A 1 283 ? -21.615 22.371 5.981 1.00 28.19 283 ASP A N 1
ATOM 2318 C CA . ASP A 1 283 ? -22.876 22.640 6.627 1.00 28.19 283 ASP A CA 1
ATOM 2319 C C . ASP A 1 283 ? -23.519 21.239 6.675 1.00 28.19 283 ASP A C 1
ATOM 2321 O O . ASP A 1 283 ? -23.203 20.373 5.855 1.00 28.19 283 ASP A O 1
ATOM 2325 N N . HIS A 1 284 ? -24.432 21.032 7.623 1.00 35.38 284 HIS A N 1
ATOM 2326 C CA . HIS A 1 284 ? -25.068 19.766 8.057 1.00 35.38 284 HIS A CA 1
ATOM 2327 C C . HIS A 1 284 ? -24.471 19.118 9.309 1.00 35.38 284 HIS A C 1
ATOM 2329 O O . HIS A 1 284 ? -24.926 18.059 9.742 1.00 35.38 284 HIS A O 1
ATOM 2335 N N . TRP A 1 285 ? -23.583 19.832 10.001 1.00 34.88 285 TRP A N 1
ATOM 2336 C CA . TRP A 1 285 ? -23.193 19.540 11.379 1.00 34.88 285 TRP A CA 1
ATOM 2337 C C . TRP A 1 285 ? -23.845 20.530 12.367 1.00 34.88 285 TRP A C 1
ATOM 2339 O O . TRP A 1 285 ? -23.269 21.572 12.682 1.00 34.88 285 TRP A O 1
ATOM 2349 N N . PRO A 1 286 ? -25.061 20.267 12.891 1.00 30.33 286 PRO A N 1
ATOM 2350 C CA . PRO A 1 286 ? -25.678 21.160 13.857 1.00 30.33 286 PRO A CA 1
ATOM 2351 C C . PRO A 1 286 ? -25.113 20.885 15.261 1.00 30.33 286 PRO A C 1
ATOM 2353 O O . PRO A 1 286 ? -25.646 20.069 16.026 1.00 30.33 286 PRO A O 1
ATOM 2356 N N . GLY A 1 287 ? -24.042 21.612 15.597 1.00 32.44 287 GLY A N 1
ATOM 2357 C CA . GLY A 1 287 ? -23.604 21.914 16.967 1.00 32.44 287 GLY A CA 1
ATOM 2358 C C . GLY A 1 287 ? -22.603 20.939 17.584 1.00 32.44 287 GLY A C 1
ATOM 2359 O O . GLY A 1 287 ? -22.965 20.181 18.485 1.00 32.44 287 GLY A O 1
ATOM 2360 N N . GLY A 1 288 ? -21.347 20.979 17.145 1.00 36.16 288 GLY A N 1
ATOM 2361 C CA . GL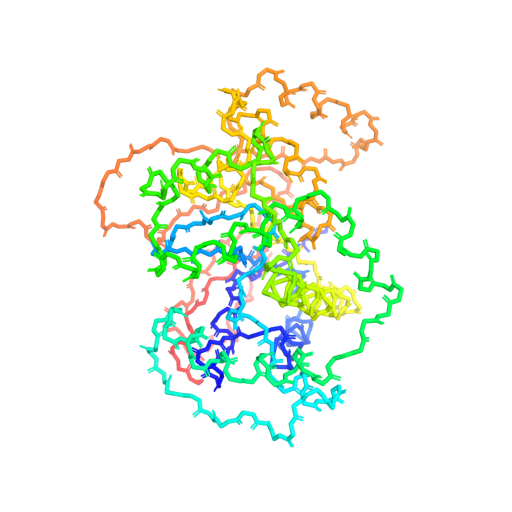Y A 1 288 ? -20.307 20.152 17.739 1.00 36.16 288 GLY A CA 1
ATOM 2362 C C . GLY A 1 288 ? -18.877 20.645 17.501 1.00 36.16 288 GLY A C 1
ATOM 2363 O O . GLY A 1 288 ? -18.619 21.241 16.460 1.00 36.16 288 GLY A O 1
ATOM 2364 N N . ASP A 1 289 ? -17.980 20.384 18.454 1.00 37.16 289 ASP A N 1
ATOM 2365 C CA . ASP A 1 289 ? -16.639 20.975 18.581 1.00 37.16 289 ASP A CA 1
ATOM 2366 C C . ASP A 1 289 ? -15.510 20.019 18.142 1.00 37.16 289 ASP A C 1
ATOM 2368 O O . ASP A 1 289 ? -15.593 18.805 18.321 1.00 37.16 289 ASP A O 1
ATOM 2372 N N . VAL A 1 290 ? -14.389 20.544 17.640 1.00 38.25 290 VAL A N 1
ATOM 2373 C CA . VAL A 1 290 ? -13.155 19.756 17.447 1.00 38.25 290 VAL A CA 1
ATOM 2374 C C . VAL A 1 290 ? -12.348 19.777 18.744 1.00 38.25 290 VAL A C 1
ATOM 2376 O O . VAL A 1 290 ? -12.036 20.852 19.258 1.00 38.25 290 VAL A O 1
ATOM 2379 N N . ILE A 1 291 ? -11.986 18.604 19.273 1.00 39.03 291 ILE A N 1
ATOM 2380 C CA . ILE A 1 291 ? -11.187 18.490 20.499 1.00 39.03 291 ILE A CA 1
ATOM 2381 C C . ILE A 1 291 ? -9.835 17.850 20.205 1.00 39.03 291 ILE A C 1
ATOM 2383 O O . ILE A 1 291 ? -9.719 16.684 19.838 1.00 39.03 291 ILE A O 1
ATOM 2387 N N . ASP A 1 292 ? -8.791 18.624 20.461 1.00 40.62 292 ASP A N 1
ATOM 2388 C CA . ASP A 1 292 ? -7.416 18.157 20.493 1.00 40.62 292 ASP A CA 1
ATOM 2389 C C . ASP A 1 292 ? -7.085 17.610 21.892 1.00 40.62 292 ASP A C 1
ATOM 2391 O O . ASP A 1 292 ? -7.204 18.319 22.902 1.00 40.62 292 ASP A O 1
ATOM 2395 N N . VAL A 1 293 ? -6.722 16.330 21.975 1.00 42.78 293 VAL A N 1
ATOM 2396 C CA . VAL A 1 293 ? -6.378 15.661 23.244 1.00 42.78 293 VAL A CA 1
ATOM 2397 C C . VAL A 1 293 ? -4.925 15.207 23.305 1.00 42.78 293 VAL A C 1
ATOM 2399 O O . VAL A 1 293 ? -4.553 14.437 24.189 1.00 42.78 293 VAL A O 1
ATOM 2402 N N . ARG A 1 294 ? -4.075 15.700 22.404 1.00 40.19 294 ARG A N 1
ATOM 2403 C CA . ARG A 1 294 ? -2.655 15.340 22.368 1.00 40.19 294 ARG A CA 1
ATOM 2404 C C . ARG A 1 294 ? -1.980 15.681 23.704 1.00 40.19 294 ARG A C 1
ATOM 2406 O O . ARG A 1 294 ? -2.022 16.823 24.160 1.00 40.19 294 ARG A O 1
ATOM 2413 N N . GLY A 1 295 ? -1.413 14.667 24.363 1.00 38.50 295 GLY A N 1
ATOM 2414 C CA . GLY A 1 295 ? -0.781 14.782 25.685 1.00 38.50 295 GLY A CA 1
ATOM 2415 C C . GLY A 1 295 ? -1.710 14.645 26.905 1.00 38.50 295 GLY A C 1
ATOM 2416 O O . GLY A 1 295 ? -1.246 14.856 28.028 1.00 38.50 295 GLY A O 1
ATOM 2417 N N . ARG A 1 296 ? -2.997 14.300 26.738 1.00 39.91 296 ARG A N 1
ATOM 2418 C CA . ARG A 1 296 ? -3.909 13.997 27.861 1.00 39.91 296 ARG A CA 1
ATOM 2419 C C . ARG A 1 296 ? -4.030 12.489 28.103 1.00 39.91 296 ARG A C 1
ATOM 2421 O O . ARG A 1 296 ? -4.184 11.727 27.161 1.00 39.91 296 ARG A O 1
ATOM 2428 N N . LYS A 1 297 ? -3.979 12.086 29.381 1.00 39.19 297 LYS A N 1
ATOM 2429 C CA . LYS A 1 297 ? -3.976 10.677 29.830 1.00 39.19 297 LYS A CA 1
ATOM 2430 C C . LYS A 1 297 ? -5.367 10.069 30.045 1.00 39.19 297 LYS A C 1
ATOM 2432 O O . LYS A 1 297 ? -5.501 8.853 30.076 1.00 39.19 297 LYS A O 1
ATOM 2437 N N . ASP A 1 298 ? -6.401 10.898 30.183 1.00 41.44 298 ASP A N 1
ATOM 2438 C CA . ASP A 1 298 ? -7.738 10.445 30.568 1.00 41.44 298 ASP A CA 1
ATOM 2439 C C . ASP A 1 298 ? -8.774 10.740 29.475 1.00 41.44 298 ASP A C 1
ATOM 2441 O O . ASP A 1 298 ? -9.042 11.888 29.124 1.00 41.44 298 ASP A O 1
ATOM 2445 N N . TRP A 1 299 ? -9.379 9.669 28.956 1.00 41.91 299 TRP A N 1
ATOM 2446 C CA . TRP A 1 299 ? -10.401 9.656 27.900 1.00 41.91 299 TRP A CA 1
ATOM 2447 C C . TRP A 1 299 ? -11.829 9.910 28.411 1.00 41.91 299 TRP A C 1
ATOM 2449 O O . TRP A 1 299 ? -12.767 9.975 27.621 1.00 41.91 299 TRP A O 1
ATOM 2459 N N . LYS A 1 300 ? -12.013 9.986 29.736 1.00 41.94 300 LYS A N 1
ATOM 2460 C CA . LYS A 1 300 ? -13.323 9.846 30.395 1.00 41.94 300 LYS A CA 1
ATOM 2461 C C . LYS A 1 300 ? -14.161 11.125 30.485 1.00 41.94 300 LYS A C 1
ATOM 2463 O O . LYS A 1 300 ? -15.331 11.017 30.830 1.00 41.94 300 LYS A O 1
ATOM 2468 N N . ASP A 1 301 ? -13.608 12.283 30.129 1.00 42.81 301 ASP A N 1
ATOM 2469 C CA . ASP A 1 301 ? -14.272 13.586 30.316 1.00 42.81 301 ASP A CA 1
ATOM 2470 C C . ASP A 1 301 ? -14.744 14.242 29.002 1.00 42.81 301 ASP A C 1
ATOM 2472 O O . ASP A 1 301 ? -14.915 15.457 28.932 1.00 42.81 301 ASP A O 1
ATOM 2476 N N . ILE A 1 302 ? -14.955 13.467 27.933 1.00 48.41 302 ILE A N 1
ATOM 2477 C CA . ILE A 1 302 ? -15.517 13.982 26.672 1.00 48.41 302 ILE A CA 1
ATOM 2478 C C . ILE A 1 302 ? -17.016 13.660 26.628 1.00 48.41 302 ILE A C 1
ATOM 2480 O O . ILE A 1 302 ? -17.471 12.885 25.794 1.00 48.41 302 ILE A O 1
ATOM 2484 N N . ASP A 1 303 ? -17.783 14.239 27.552 1.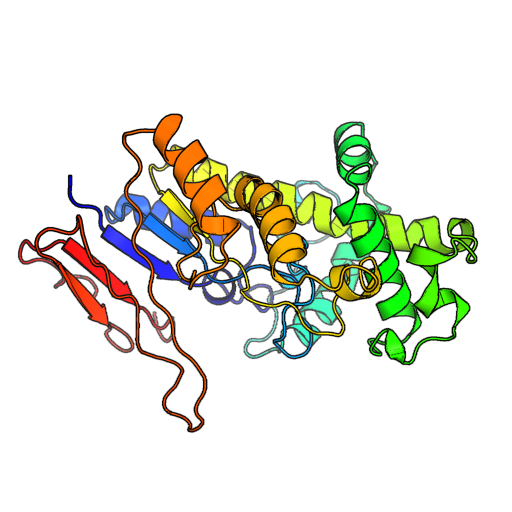00 47.22 303 ASP A N 1
ATOM 2485 C CA . ASP A 1 303 ? -19.247 14.209 27.508 1.00 47.22 303 ASP A CA 1
ATOM 2486 C C . ASP A 1 303 ? -19.849 15.524 28.020 1.00 47.22 303 ASP A C 1
ATOM 2488 O O . ASP A 1 303 ? -19.688 15.892 29.183 1.00 47.22 303 ASP A O 1
ATOM 2492 N N . ASP A 1 304 ? -20.543 16.224 27.121 1.00 38.66 304 ASP A N 1
ATOM 2493 C CA . ASP A 1 304 ? -21.380 17.395 27.412 1.00 38.66 304 ASP A CA 1
ATOM 2494 C C . ASP A 1 304 ? -22.342 17.757 26.248 1.00 38.66 304 ASP A C 1
ATOM 2496 O O . ASP A 1 304 ? -22.787 18.894 26.103 1.00 38.66 304 ASP A O 1
ATOM 2500 N N . GLY A 1 305 ? -22.766 16.773 25.439 1.00 38.16 305 GLY A N 1
ATOM 2501 C CA . GLY A 1 305 ? -23.971 16.912 24.594 1.00 38.16 305 GLY A CA 1
ATOM 2502 C C . GLY A 1 305 ? -23.836 17.625 23.231 1.00 38.16 305 GLY A C 1
ATOM 2503 O O . GLY A 1 305 ? -24.859 17.913 22.595 1.00 38.16 305 GLY A O 1
ATOM 2504 N N . GLY A 1 306 ? -22.616 17.866 22.738 1.00 36.22 306 GLY A N 1
ATOM 2505 C CA . GLY A 1 306 ? -22.310 18.286 21.355 1.00 36.22 306 GLY A CA 1
ATOM 2506 C C . GLY A 1 306 ? -21.569 17.185 20.579 1.00 36.22 306 GLY A C 1
ATOM 2507 O O . GLY A 1 306 ? -20.845 16.407 21.192 1.00 36.22 306 GLY A O 1
ATOM 2508 N N . GLY A 1 307 ? -21.749 17.073 19.254 1.00 34.56 307 GLY A N 1
ATOM 2509 C CA . GLY A 1 307 ? -20.947 16.130 18.440 1.00 34.56 307 GLY A CA 1
ATOM 2510 C C . GLY A 1 307 ? -19.472 16.547 18.439 1.00 34.56 307 GLY A C 1
ATOM 2511 O O . GLY A 1 307 ? -19.207 17.739 18.504 1.00 34.56 307 GLY A O 1
ATOM 2512 N N . LYS A 1 308 ? -18.488 15.641 18.398 1.00 45.53 308 LYS A N 1
ATOM 2513 C CA . LYS A 1 308 ? -17.070 16.050 18.469 1.00 45.53 308 LYS A CA 1
ATOM 2514 C C . LYS A 1 308 ? -16.170 15.231 17.541 1.00 45.53 308 LYS A C 1
ATOM 2516 O O . LYS A 1 308 ? -16.412 14.044 17.347 1.00 45.53 308 LYS A O 1
ATOM 2521 N N . MET A 1 309 ? -15.130 15.855 16.984 1.00 38.38 309 MET A N 1
ATOM 2522 C CA . MET A 1 309 ? -14.038 15.158 16.283 1.00 38.38 309 MET A CA 1
ATOM 2523 C C . MET A 1 309 ? -12.769 15.226 17.132 1.00 38.38 309 MET A C 1
ATOM 2525 O O . MET A 1 309 ? -12.386 16.315 17.564 1.00 38.38 309 MET A O 1
ATOM 2529 N N . ILE A 1 310 ? -12.140 14.075 17.396 1.00 44.06 310 ILE A N 1
ATOM 2530 C CA . ILE A 1 310 ? -11.020 13.961 18.343 1.00 44.06 310 ILE A CA 1
ATOM 2531 C C . ILE A 1 310 ? -9.708 13.685 17.598 1.00 44.06 310 ILE A C 1
ATOM 2533 O O . ILE A 1 310 ? -9.620 12.739 16.815 1.00 44.06 310 ILE A O 1
ATOM 2537 N N . ILE A 1 311 ? -8.677 14.489 17.879 1.00 41.03 311 ILE A N 1
ATOM 2538 C CA . ILE A 1 311 ? -7.313 14.326 17.344 1.00 41.03 311 ILE A CA 1
ATOM 2539 C C . ILE A 1 311 ? -6.387 13.842 18.471 1.00 41.03 311 ILE A C 1
ATOM 2541 O O . ILE A 1 311 ? -6.324 14.469 19.532 1.00 41.03 311 ILE A O 1
ATOM 2545 N N . MET A 1 312 ? -5.659 12.742 18.244 1.00 42.56 312 MET A N 1
ATOM 2546 C CA . MET A 1 312 ? -4.821 12.071 19.253 1.00 42.56 312 MET A CA 1
ATOM 2547 C C . MET A 1 312 ? -3.327 12.033 18.883 1.00 42.56 312 MET A C 1
ATOM 2549 O O . MET A 1 312 ? -2.956 12.073 17.710 1.00 42.56 312 MET A O 1
ATOM 2553 N N . ASP A 1 313 ? -2.473 11.938 19.909 1.00 41.28 313 ASP A N 1
ATOM 2554 C CA . ASP A 1 313 ? -1.025 11.699 19.819 1.00 41.28 313 ASP A CA 1
ATOM 2555 C C . ASP A 1 313 ? -0.754 10.369 20.544 1.00 41.28 313 ASP A C 1
ATOM 2557 O O . ASP A 1 313 ? -1.097 10.283 21.725 1.00 41.28 313 ASP A O 1
ATOM 2561 N N . PRO A 1 314 ? -0.203 9.329 19.887 1.00 37.03 314 PRO A N 1
ATOM 2562 C CA . PRO A 1 314 ? -0.047 7.993 20.477 1.00 37.03 314 PRO A CA 1
ATOM 2563 C C . PRO A 1 314 ? 1.014 7.907 21.588 1.00 37.03 314 PRO A C 1
ATOM 2565 O O . PRO A 1 314 ? 1.302 6.822 22.091 1.00 37.03 314 PRO A O 1
ATOM 2568 N N . GLY A 1 315 ? 1.655 9.020 21.948 1.00 35.56 315 GLY A N 1
ATOM 2569 C CA . GLY A 1 315 ? 2.694 9.057 22.968 1.00 35.56 315 GLY A CA 1
ATOM 2570 C C . GLY A 1 315 ? 2.165 8.907 24.399 1.00 35.56 315 GLY A C 1
ATOM 2571 O O . GLY A 1 315 ? 2.045 9.913 25.094 1.00 35.56 315 GLY A O 1
ATOM 2572 N N . GLN A 1 316 ? 2.010 7.651 24.835 1.00 31.59 316 GLN A N 1
ATOM 2573 C CA . GLN A 1 316 ? 1.969 7.102 26.210 1.00 31.59 316 GLN A CA 1
ATOM 2574 C C . GLN A 1 316 ? 0.648 6.442 26.647 1.00 31.59 316 GLN A C 1
ATOM 2576 O O . GLN A 1 316 ? -0.411 7.056 26.562 1.00 31.59 316 GLN A O 1
ATOM 2581 N N . ASP A 1 317 ? 0.820 5.199 27.134 1.00 33.47 317 ASP A N 1
ATOM 2582 C CA . ASP A 1 317 ? -0.136 4.192 27.644 1.00 33.47 317 ASP A CA 1
ATOM 2583 C C . ASP A 1 317 ? -1.414 4.705 28.330 1.00 33.47 317 ASP A C 1
ATOM 2585 O O . ASP A 1 317 ? -1.316 5.576 29.229 1.00 33.47 317 ASP A O 1
#

Foldseek 3Di:
DFAAEEEDEQQDQDCQLDGHALDDSLLVVLLVCLVVRHQAYEYEDQADDDPNFHQDQAFGHLLRQALVVLVVVVLADDGDGGDDYPDDSVRSCVVCVVSLVSSLVSDDDDPVLVVLCPDPRLQLQLLLVLVCVVVVNDQLVPDDPCSLCCLPPVNDDCVVVVSSSSSSSVSRVSRLVSVVVSVVSNVVSNYHYEYETDPDGDCRHSCVSNVVVPPDPVVVVVVSCVVSCVRGVYDYQADDDDPVVVVVVVVVCVVPVPDDHDHDDDDDDDDDPPPDDDDDDPDDQPFAEEDEQEPPDDPPPPDDPHHYYYYYDSPDD

pLDDT: mean 71.11, std 25.09, range [21.27, 98.0]

Sequence (317 aa):
MRKTGIAMSVEKISVREGCGTFGKETKQFVHTLAEKGVDAWYVPCLQASMNDSCTSYYALDPVYLDIETLYQQKLVEEPFARMKEGLSKDQIRIMKGPWFFQAWHNFKPDYNFANFAYQNWLRDEAVYACFQKKFNGSAWQTWPQAYRDEPLTGSIDLHEFTDDILYETFLQYELFLQWNAIRQEAADAGIEIIGEMPETISGFGAERWAHREESDEDALWLDHMNYSGRIMNVVSLHQKESVIGASLLKQLKEKNPELEMILWDTERHDDLQGYLRGAVLEDHWPGGDVIDVRGRKDWKDIDDGGGKMIIMDPGQD

Mean predicted aligned error: 12.7 Å

Nearest PDB structures (foldseek):
  1tz7-assembly1_A  TM=8.188E-01  e=1.839E-16  Aquifex aeolicus
  1esw-assembly1_A  TM=9.083E-01  e=7.220E-15  Thermus aquaticus
  2oww-assembly1_A  TM=8.458E-01  e=2.252E-15  Thermus thermophilus
  5jiw-assembly1_A  TM=8.554E-01  e=3.589E-15  Thermus aquaticus
  1fp9-assembly1_A  TM=8.258E-01  e=2.530E-15  Thermus thermophilus

Secondary structure (DSSP, 8-state):
----EEE--GGGT--TTSS--SSHHHHHHHHHHHHTT--EEEE---B-EETTEE--SSPBPGGG--HHHHHHTTSSSSPPPPPPTT--HHHHHHHHHHHHHHHHHH----HHHHHHHT-HHHHHHHHHHHHHHHTTT--GGGS-HHHHTHHHH--S-GGGGHHHHHHHHHHHHHHHHHHHHHHHHHHHTTPEEEE---S---TTSHHHHHSTT---HHHHHHHHHHHHHHHHTB--------HHHHHHHHHHHHH-TT------------SS-TTS------SS--SEEEEE-TT----TT--SSSEEEEE------

InterPro domains:
  IPR003385 Glycoside hydrolase, family 77 [PF02446] (17-213)
  IPR003385 Glycoside hydrolase, family 77 [PTHR32438] (2-214)
  IPR017853 Glycoside hydrolase superfamily [SSF51445] (1-219)

Radius of gyration: 20.86 Å; Cα contacts (8 Å, |Δi|>4): 408; chains: 1; bounding box: 49×50×58 Å

Organism: NCBI:txid2926318